Protein AF-A0A2E3ZGW8-F1 (afdb_monomer)

Mean predicted aligned error: 10.06 Å

Secondary structure (DSSP, 8-state):
--HHHHHHHHHHHHHHHHHHHHHHHHHHHHHHHHHHHTT--HHHHHHHHHHHHTT-HHHHHHHHHHHHHT-TTS-HHHHHHHHHHHHHHHHHHGGGS-GGGGGG-GGG-PEEEEEE-HHHHHHHHHHHHHHHHHHTS-------GGGGHHHHHHHHHHTTS-EEE--HHHHHHHHHHHB-TTT--B-HHHHHHHTTTTGGGS-HHHHHHH--HHHHHHHHHHHHHHH-S------TTHHHHHHHTHHHHHHHHHHTHHHHHHHHHHHHTTT-GGGSB-S-SSS----TT--BPPHHHHHHHHHHHHHHHS--TTEEEEEEE---HHHHTTHHHHHHHH-EEEESSHHHHTT--

Radius of gyration: 25.34 Å; Cα contacts (8 Å, |Δi|>4): 415; chains: 1; bounding box: 54×66×66 Å

pLDDT: mean 80.71, std 12.73, range [42.25, 96.5]

Sequence (353 aa):
LPEEPFLGRVRAALNHIQRITSSRRYHIETRFRNALNDFARPVEVYNIANEVASDDPLRALRMMEHAISVSSHYNLREQASLQASMDAMYQQHENQIPVKERRGFKSLNLAPLIVIDTNLLLDGLSSEILRRMAVDRNGLMNPNSSLMFHQILRHRANTNQIRTFVPSTALNEFRSRIVNTETGEYEPQKALSLIYNIRRHINIEAYHAIITPQVLEEIHNSILEEFRDWSVSAEEGFHEQVLAQTSDVVNFLQTHHSIYKQVTIFKARRGGADKRTTQTENGMEISEDGIFPEPGDLDIMKTASKLASDCLERVGAVVIATRDSDFTLLARALEETLGVGVAKNAIELAQWL

Nearest PDB structures (foldseek):
  8fni-assembly1_6  TM=1.606E-01  e=2.347E+00  Trypanosoma brucei

Solvent-accessible surface area (backbone atoms only — not comparable to full-atom values): 19484 Å² total; per-residue (Å²): 131,60,68,76,83,42,49,66,54,51,51,52,50,50,53,50,50,51,52,51,52,51,51,54,54,50,51,52,52,50,52,50,52,48,38,61,74,70,66,53,54,59,67,60,57,48,51,60,27,54,75,36,33,85,85,39,47,68,59,20,51,51,51,49,49,49,55,64,73,68,34,88,81,51,53,75,68,50,47,51,50,42,44,51,52,46,46,54,53,44,68,76,46,38,80,76,46,32,14,45,71,37,69,81,47,72,83,65,72,40,30,24,35,33,37,45,35,40,69,48,54,54,38,46,51,49,49,52,53,50,50,64,60,33,74,82,37,97,60,85,76,78,72,55,76,76,61,41,37,51,55,51,52,46,53,36,38,78,67,67,52,34,39,28,29,64,46,71,58,31,51,51,50,50,45,60,55,35,29,38,90,87,78,73,44,54,34,52,69,51,46,50,60,74,40,50,91,59,41,91,78,54,62,64,69,61,42,63,72,67,47,40,43,66,54,50,49,51,52,52,52,53,52,51,64,66,42,52,75,44,75,82,74,91,56,90,54,60,70,59,53,27,56,65,31,45,62,61,52,49,53,51,51,63,75,43,42,74,56,34,46,50,52,38,56,59,34,40,78,70,74,53,50,89,59,36,37,50,70,82,90,82,89,68,97,55,64,94,79,31,39,43,64,32,72,60,54,49,51,51,51,23,45,42,32,37,57,4,61,31,45,55,88,73,41,19,35,28,28,37,39,43,78,52,64,81,51,60,79,40,26,69,58,36,32,75,76,45,26,24,39,59,21,69,42,65,74,52,43,57,79,61,107

Structure (mmCIF, N/CA/C/O backbone):
data_AF-A0A2E3ZGW8-F1
#
_entry.id   AF-A0A2E3ZGW8-F1
#
loop_
_atom_site.group_PDB
_atom_site.id
_atom_site.type_symbol
_atom_site.label_atom_id
_atom_site.label_alt_id
_atom_site.label_comp_id
_atom_site.label_asym_id
_atom_site.label_entity_id
_atom_site.label_seq_id
_atom_site.pdbx_PDB_ins_code
_atom_site.Cartn_x
_atom_site.Cartn_y
_atom_site.Cartn_z
_atom_site.occupancy
_atom_site.B_iso_or_equiv
_atom_site.auth_seq_id
_atom_site.auth_comp_id
_atom_site.auth_asym_id
_atom_site.auth_atom_id
_atom_site.pdbx_PDB_model_num
ATOM 1 N N . LEU A 1 1 ? -17.463 34.925 16.244 1.00 63.88 1 LEU A N 1
ATOM 2 C CA . LEU A 1 1 ? -17.905 35.804 17.355 1.00 63.88 1 LEU A CA 1
ATOM 3 C C . LEU A 1 1 ? -16.770 36.776 17.663 1.00 63.88 1 LEU A C 1
ATOM 5 O O . LEU A 1 1 ? -15.631 36.335 17.551 1.00 63.88 1 LEU A O 1
ATOM 9 N N . PRO A 1 2 ? -17.046 38.048 17.996 1.00 79.38 2 PRO A N 1
ATOM 10 C CA . PRO A 1 2 ? -16.012 38.988 18.443 1.00 79.38 2 PRO A CA 1
ATOM 11 C C . PRO A 1 2 ? -15.326 38.489 19.730 1.00 79.38 2 PRO A C 1
ATOM 13 O O . PRO A 1 2 ? -15.943 37.744 20.499 1.00 79.38 2 PRO A O 1
ATOM 16 N N . GLU A 1 3 ? -14.054 38.854 19.939 1.00 73.06 3 GLU A N 1
ATOM 17 C CA . GLU A 1 3 ? -13.226 38.340 21.048 1.00 73.06 3 GLU A CA 1
ATOM 18 C C . GLU A 1 3 ? -13.848 38.623 22.425 1.00 73.06 3 GLU A C 1
ATOM 20 O O . GLU A 1 3 ? -14.040 37.700 23.219 1.00 73.06 3 GLU A O 1
ATOM 25 N N . GLU A 1 4 ? -14.291 39.850 22.688 1.00 75.31 4 GLU A N 1
ATOM 26 C CA . GLU A 1 4 ? -15.140 40.158 23.841 1.00 75.31 4 GLU A CA 1
ATOM 27 C C . GLU A 1 4 ? -16.606 40.318 23.416 1.00 75.31 4 GLU A C 1
ATOM 29 O O . GLU A 1 4 ? -16.877 40.880 22.351 1.00 75.31 4 GLU A O 1
ATOM 34 N N . PRO A 1 5 ? -17.593 39.851 24.210 1.00 75.94 5 PRO A N 1
ATOM 35 C CA . PRO A 1 5 ? -17.523 39.095 25.473 1.00 75.94 5 PRO A CA 1
ATOM 36 C C . PRO A 1 5 ? -17.558 37.557 25.294 1.00 75.94 5 PRO A C 1
ATOM 38 O O . PRO A 1 5 ? -17.831 36.816 26.245 1.00 75.94 5 PRO A O 1
ATOM 41 N N . PHE A 1 6 ? -17.381 37.047 24.071 1.00 80.62 6 PHE A N 1
ATOM 42 C CA . PHE A 1 6 ? -17.729 35.661 23.744 1.00 80.62 6 PHE A CA 1
ATOM 43 C C . PHE A 1 6 ? -16.595 34.656 23.950 1.00 80.62 6 PHE A C 1
ATOM 45 O O . PHE A 1 6 ? -16.893 33.499 24.243 1.00 80.62 6 PHE A O 1
ATOM 52 N N . LEU A 1 7 ? -15.320 35.055 23.863 1.00 81.19 7 LEU A N 1
ATOM 53 C CA . LEU A 1 7 ? -14.182 34.129 23.951 1.00 81.19 7 LEU A CA 1
ATOM 54 C C . LEU A 1 7 ? -14.186 33.318 25.258 1.00 81.19 7 LEU A C 1
ATOM 56 O O . LEU A 1 7 ? -14.022 32.097 25.235 1.00 81.19 7 LEU A O 1
ATOM 60 N N . GLY A 1 8 ? -14.445 33.973 26.395 1.00 82.12 8 GLY A N 1
ATOM 61 C CA . GLY A 1 8 ? -14.531 33.307 27.700 1.00 82.12 8 GLY A CA 1
ATOM 62 C C . GLY A 1 8 ? -15.700 32.319 27.795 1.00 82.12 8 GLY A C 1
ATOM 63 O O . GLY A 1 8 ? -15.540 31.211 28.305 1.00 82.12 8 GLY A O 1
ATOM 64 N N . ARG A 1 9 ? -16.863 32.680 27.238 1.00 85.31 9 ARG A N 1
ATOM 65 C CA . ARG A 1 9 ? -18.066 31.829 27.232 1.00 85.31 9 ARG A CA 1
ATOM 66 C C . ARG A 1 9 ? -17.910 30.629 26.297 1.00 85.31 9 ARG A C 1
ATOM 68 O O . ARG A 1 9 ? -18.290 29.524 26.668 1.00 85.31 9 ARG A O 1
ATOM 75 N N . VAL A 1 10 ? -17.301 30.828 25.127 1.00 83.00 10 VAL A N 1
ATOM 76 C CA . VAL A 1 10 ? -16.997 29.762 24.161 1.00 83.00 10 VAL A CA 1
ATOM 77 C C . VAL A 1 10 ? -15.982 28.781 24.748 1.00 83.00 10 VAL A C 1
ATOM 79 O O . VAL A 1 10 ? -16.209 27.577 24.688 1.00 83.00 10 VAL A O 1
ATOM 82 N N . ARG A 1 11 ? -14.914 29.263 25.400 1.00 80.50 11 ARG A N 1
ATOM 83 C CA . ARG A 1 11 ? -13.952 28.390 26.101 1.00 80.50 11 ARG A CA 1
ATOM 84 C C . ARG A 1 11 ? -14.603 27.600 27.238 1.00 80.50 11 ARG A C 1
ATOM 86 O O . ARG A 1 11 ? -14.350 26.406 27.364 1.00 80.50 11 ARG A O 1
ATOM 93 N N . ALA A 1 12 ? -15.466 28.228 28.040 1.00 83.31 12 ALA A N 1
ATOM 94 C CA . ALA A 1 12 ? -16.190 27.538 29.109 1.00 83.31 12 ALA A CA 1
ATOM 95 C C . ALA A 1 12 ? -17.144 26.457 28.565 1.00 83.31 12 ALA A C 1
ATOM 97 O O . ALA A 1 12 ? -17.173 25.346 29.094 1.00 83.31 12 ALA A O 1
ATOM 98 N N . ALA A 1 13 ? -17.872 26.751 27.483 1.00 81.31 13 ALA A N 1
ATOM 99 C CA . ALA A 1 13 ? -18.742 25.790 26.810 1.00 81.31 13 ALA A CA 1
ATOM 100 C C . ALA A 1 13 ? -17.948 24.621 26.199 1.00 81.31 13 ALA A C 1
ATOM 102 O O . ALA A 1 13 ? -18.318 23.469 26.410 1.00 81.31 13 ALA A O 1
ATOM 103 N N . LEU A 1 14 ? -16.824 24.893 25.523 1.00 79.69 14 LEU A N 1
ATOM 104 C CA . LEU A 1 14 ? -15.930 23.860 24.984 1.00 79.69 14 LEU A CA 1
ATOM 105 C C . LEU A 1 14 ? -15.382 22.951 26.087 1.00 79.69 14 LEU A C 1
ATOM 107 O O . LEU A 1 14 ? -15.447 21.732 25.954 1.00 79.69 14 LEU A O 1
ATOM 111 N N . ASN A 1 15 ? -14.917 23.521 27.202 1.00 75.19 15 ASN A N 1
ATOM 112 C CA . ASN A 1 15 ? -14.428 22.747 28.345 1.00 75.19 15 ASN A CA 1
ATOM 113 C C . ASN A 1 15 ? -15.538 21.893 28.976 1.00 75.19 15 ASN A C 1
ATOM 115 O O . ASN A 1 15 ? -15.296 20.751 29.364 1.00 75.19 15 ASN A O 1
ATOM 119 N N . HIS A 1 16 ? -16.761 22.420 29.077 1.00 76.44 16 HIS A N 1
ATOM 120 C CA . HIS A 1 16 ? -17.908 21.670 29.588 1.00 76.44 16 HIS A CA 1
ATOM 121 C C . HIS A 1 16 ? -18.277 20.496 28.669 1.00 76.44 16 HIS A C 1
ATOM 123 O O . HIS A 1 16 ? -18.416 19.371 29.150 1.00 76.44 16 HIS A O 1
ATOM 129 N N . ILE A 1 17 ? -18.343 20.734 27.353 1.00 71.94 17 ILE A N 1
ATOM 130 C CA . ILE A 1 17 ? -18.578 19.697 26.339 1.00 71.94 17 ILE A CA 1
ATOM 131 C C . ILE A 1 17 ? -17.476 18.637 26.411 1.00 71.94 17 ILE A C 1
ATOM 133 O O . ILE A 1 17 ? -17.787 17.464 26.581 1.00 71.94 17 ILE A O 1
ATOM 137 N N . GLN A 1 18 ? -16.198 19.028 26.396 1.00 63.78 18 GLN A N 1
ATOM 138 C CA . GLN A 1 18 ? -15.068 18.098 26.516 1.00 63.78 18 GLN A CA 1
ATOM 139 C C . GLN A 1 18 ? -15.158 17.229 27.773 1.00 63.7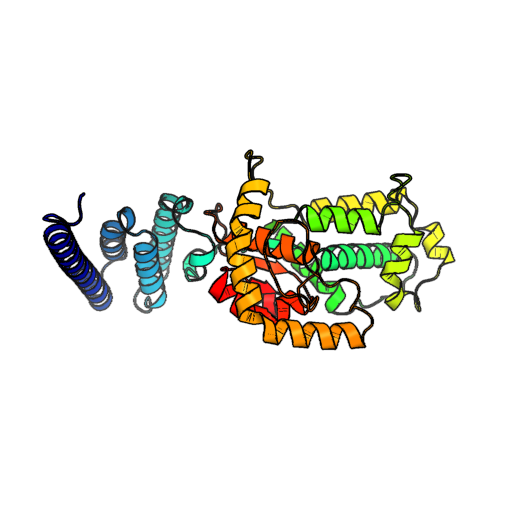8 18 GLN A C 1
ATOM 141 O O . GLN A 1 18 ? -14.875 16.030 27.718 1.00 63.78 18 GLN A O 1
ATOM 146 N N . ARG A 1 19 ? -15.580 17.804 28.904 1.00 66.06 19 ARG A N 1
ATOM 147 C CA . ARG A 1 19 ? -15.723 17.080 30.170 1.00 66.06 19 ARG A CA 1
ATOM 148 C C . ARG A 1 19 ? -16.877 16.071 30.128 1.00 66.06 19 ARG A C 1
ATOM 150 O O . ARG A 1 19 ? -16.700 14.942 30.584 1.00 66.06 19 ARG A O 1
ATOM 157 N N . ILE A 1 20 ? -18.015 16.436 29.531 1.00 67.69 20 ILE A N 1
ATOM 158 C CA . ILE A 1 20 ? -19.153 15.526 29.313 1.00 67.69 20 ILE A CA 1
ATOM 159 C C . ILE A 1 20 ? -18.769 14.405 28.345 1.00 67.69 20 ILE A C 1
ATOM 161 O O . ILE A 1 20 ? -18.979 13.233 28.652 1.00 67.69 20 ILE A O 1
ATOM 165 N N . THR A 1 21 ? -18.158 14.739 27.207 1.00 62.00 21 THR A N 1
ATOM 166 C CA . THR A 1 21 ? -17.699 13.759 26.218 1.00 62.00 21 THR A CA 1
ATOM 167 C C . THR A 1 21 ? -16.701 12.791 26.843 1.00 62.00 21 THR A C 1
ATOM 169 O O . THR A 1 21 ? -16.836 11.585 26.669 1.00 62.00 21 THR A O 1
ATOM 172 N N . SER A 1 22 ? -15.748 13.283 27.639 1.00 65.25 22 SER A N 1
ATOM 173 C CA . SER A 1 22 ? -14.788 12.431 28.355 1.00 65.25 22 SER A CA 1
ATOM 174 C C . SER A 1 22 ? -15.479 11.497 29.353 1.00 65.25 22 SER A C 1
ATOM 176 O O . SER A 1 22 ? -15.147 10.316 29.413 1.00 65.25 22 SER A O 1
ATOM 178 N N . SER A 1 23 ? -16.488 11.985 30.082 1.00 73.44 23 SER A N 1
ATOM 179 C CA . SER A 1 23 ? -17.278 11.168 31.010 1.00 73.44 23 SER A CA 1
ATOM 180 C C . SER A 1 23 ? -18.083 10.078 30.289 1.00 73.44 23 SER A C 1
ATOM 182 O O . SER A 1 23 ? -18.008 8.913 30.681 1.00 73.44 23 SER A O 1
ATOM 184 N N . ARG A 1 24 ? -18.771 10.412 29.185 1.00 75.31 24 ARG A N 1
ATOM 185 C CA . ARG A 1 24 ? -19.498 9.438 28.349 1.00 75.31 24 ARG A CA 1
ATOM 186 C C . ARG A 1 24 ? -18.544 8.404 27.747 1.00 75.31 24 ARG A C 1
ATOM 188 O O . ARG A 1 24 ? -18.818 7.208 27.808 1.00 75.31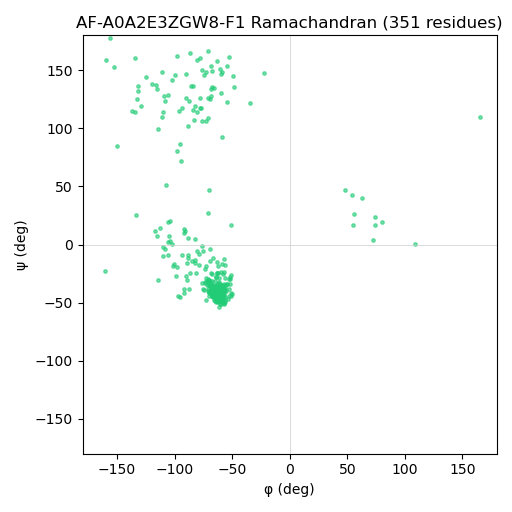 24 ARG A O 1
ATOM 195 N N . ARG A 1 25 ? -17.394 8.844 27.218 1.00 74.44 25 ARG A N 1
ATOM 196 C CA . ARG A 1 25 ? -16.359 7.957 26.663 1.00 74.44 25 ARG A CA 1
ATOM 197 C C . ARG A 1 25 ? -15.823 6.979 27.706 1.00 74.44 25 ARG A C 1
ATOM 199 O O . ARG A 1 25 ? -15.674 5.805 27.375 1.00 74.44 25 ARG A O 1
ATOM 206 N N . TYR A 1 26 ? -15.563 7.453 28.924 1.00 79.38 26 TYR A N 1
ATOM 207 C CA . TYR A 1 26 ? -15.093 6.630 30.038 1.00 79.38 26 TYR A CA 1
ATOM 208 C C . TYR A 1 26 ? -16.156 5.623 30.497 1.00 79.38 26 TYR A C 1
ATOM 210 O O . TYR A 1 26 ? -15.846 4.451 30.711 1.00 79.38 26 TYR A O 1
ATOM 218 N N . HIS A 1 27 ? -17.419 6.050 30.585 1.00 84.56 27 HIS A N 1
ATOM 219 C CA . HIS A 1 27 ? -18.535 5.178 30.955 1.00 84.56 27 HIS A CA 1
ATOM 220 C C . HIS A 1 27 ? -18.710 4.021 29.963 1.00 84.56 27 HIS A C 1
ATOM 222 O O . HIS A 1 27 ? -18.809 2.868 30.377 1.00 84.56 27 HIS A O 1
ATOM 228 N N . ILE A 1 28 ? -18.705 4.310 28.657 1.00 84.88 28 ILE A N 1
ATOM 229 C CA . ILE A 1 28 ? -18.840 3.277 27.620 1.00 84.88 28 ILE A CA 1
ATOM 230 C C . ILE A 1 28 ? -17.667 2.294 27.667 1.00 84.88 28 ILE A C 1
ATOM 232 O O . ILE A 1 28 ? -17.872 1.089 27.587 1.00 84.88 28 ILE A O 1
ATOM 236 N N . GLU A 1 29 ? -16.444 2.786 27.858 1.00 84.06 29 GLU A N 1
ATOM 237 C CA . GLU A 1 29 ? -15.261 1.928 27.934 1.00 84.06 29 GLU A CA 1
ATOM 238 C C . GLU A 1 29 ? -15.266 1.035 29.177 1.00 84.06 29 GLU A C 1
ATOM 240 O O . GLU A 1 29 ? -14.927 -0.143 29.102 1.00 84.06 29 GLU A O 1
ATOM 245 N N . THR A 1 30 ? -15.722 1.569 30.309 1.00 84.38 30 THR A N 1
ATOM 246 C CA . THR A 1 30 ? -15.898 0.795 31.542 1.00 84.38 30 THR A CA 1
ATOM 247 C C . THR A 1 30 ? -16.970 -0.274 31.357 1.00 84.38 30 THR A C 1
ATOM 249 O O . THR A 1 30 ? -16.739 -1.434 31.679 1.00 84.38 30 THR A O 1
ATOM 252 N N . ARG A 1 31 ? -18.115 0.086 30.761 1.00 88.44 31 ARG A N 1
ATOM 253 C CA . ARG A 1 31 ? -19.198 -0.855 30.447 1.00 88.44 31 ARG A CA 1
ATOM 254 C C . ARG A 1 31 ? -18.729 -1.957 29.499 1.00 88.44 31 ARG A C 1
ATOM 256 O O . ARG A 1 31 ? -19.061 -3.114 29.714 1.00 88.44 31 ARG A O 1
ATOM 263 N N . PHE A 1 32 ? -17.932 -1.608 28.493 1.00 88.19 32 PHE A N 1
ATOM 264 C CA . PHE A 1 32 ? -17.358 -2.566 27.556 1.00 88.19 32 PHE A CA 1
ATOM 265 C C . PHE A 1 32 ? -16.391 -3.538 28.238 1.00 88.19 32 PHE A C 1
ATOM 267 O O . PHE A 1 32 ? -16.512 -4.746 28.066 1.00 88.19 32 PHE A O 1
ATOM 274 N N . ARG A 1 33 ? -15.466 -3.029 29.061 1.00 85.50 33 ARG A N 1
ATOM 275 C CA . ARG A 1 33 ? -14.535 -3.874 29.827 1.00 85.50 33 ARG A CA 1
ATOM 276 C C . ARG A 1 33 ? -15.270 -4.791 30.801 1.00 85.50 33 ARG A C 1
ATOM 278 O O . ARG A 1 33 ? -14.923 -5.961 30.890 1.00 85.50 33 ARG A O 1
ATOM 285 N N . ASN A 1 34 ? -16.292 -4.281 31.486 1.00 86.06 34 ASN A N 1
ATOM 286 C CA . ASN A 1 34 ? -17.119 -5.090 32.378 1.00 86.06 34 ASN A CA 1
ATOM 287 C C . ASN A 1 34 ? -17.844 -6.193 31.600 1.00 86.06 34 ASN A C 1
ATOM 289 O O . ASN A 1 34 ? -17.749 -7.346 31.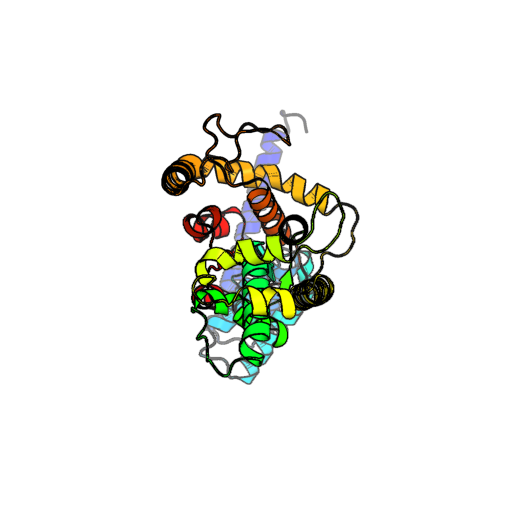986 1.00 86.06 34 ASN A O 1
ATOM 293 N N . ALA A 1 35 ? -18.449 -5.876 30.450 1.00 85.12 35 ALA A N 1
ATOM 294 C CA . ALA A 1 35 ? -19.089 -6.878 29.597 1.00 85.12 35 ALA A CA 1
ATOM 295 C C . ALA A 1 35 ? -18.111 -7.976 29.135 1.00 85.12 35 ALA A C 1
ATOM 297 O O . ALA A 1 35 ? -18.471 -9.150 29.111 1.00 85.12 35 ALA A O 1
ATOM 298 N N . LEU A 1 36 ? -16.862 -7.623 28.809 1.00 86.00 36 LEU A N 1
ATOM 299 C CA . LEU A 1 36 ? -15.836 -8.616 28.476 1.00 86.00 36 LEU A CA 1
ATOM 300 C C . LEU A 1 36 ? -15.437 -9.482 29.679 1.00 86.00 36 LEU A C 1
ATOM 302 O O . LEU A 1 36 ? -15.285 -10.692 29.521 1.00 86.00 36 LEU A O 1
ATOM 306 N N . ASN A 1 37 ? -15.291 -8.885 30.865 1.00 84.19 37 ASN A N 1
ATOM 307 C CA . ASN A 1 37 ? -14.965 -9.608 32.099 1.00 84.19 37 ASN A CA 1
ATOM 308 C C . ASN A 1 37 ? -16.101 -10.535 32.555 1.00 84.19 37 ASN A C 1
ATOM 310 O O . ASN A 1 37 ? -15.836 -11.613 33.078 1.00 84.19 37 ASN A O 1
ATOM 314 N N . ASP A 1 38 ? -17.348 -10.126 32.329 1.00 84.88 38 ASP A N 1
ATOM 315 C CA . ASP A 1 38 ? -18.553 -10.879 32.684 1.00 84.88 38 ASP A CA 1
ATOM 316 C C . ASP A 1 38 ? -18.902 -11.960 31.640 1.00 84.88 38 ASP A C 1
ATOM 318 O O . ASP A 1 38 ? -19.934 -12.621 31.752 1.00 84.88 38 ASP A O 1
ATOM 322 N N . PHE A 1 39 ? -18.053 -12.152 30.621 1.00 79.75 39 PHE A N 1
ATOM 323 C CA . PHE A 1 39 ? -18.261 -13.094 29.515 1.00 79.75 39 PHE A CA 1
ATOM 324 C C . PHE A 1 39 ? -19.602 -12.890 28.798 1.00 79.75 39 PHE A C 1
ATOM 326 O O . PHE A 1 39 ? -20.318 -13.845 28.479 1.00 79.75 39 PHE A O 1
ATOM 333 N N . ALA A 1 40 ? -19.946 -11.623 28.554 1.00 80.81 40 ALA A N 1
ATOM 334 C CA . ALA A 1 40 ? -21.148 -11.236 27.831 1.00 80.81 40 ALA A CA 1
ATOM 335 C C . ALA A 1 40 ? -21.234 -11.918 26.458 1.00 80.81 40 ALA A C 1
ATOM 337 O O . ALA A 1 40 ? -20.232 -12.268 25.834 1.00 80.81 40 ALA A O 1
ATOM 338 N N . ARG A 1 41 ? -22.454 -12.089 25.942 1.00 84.75 41 ARG A N 1
ATOM 339 C CA . ARG A 1 41 ? -22.649 -12.682 24.610 1.00 84.75 41 ARG A CA 1
ATOM 340 C C . ARG A 1 41 ? -22.143 -11.734 23.511 1.00 84.75 41 ARG A C 1
ATOM 342 O O . ARG A 1 41 ? -22.252 -10.517 23.672 1.00 84.75 41 ARG A O 1
ATOM 349 N N . PRO A 1 42 ? -21.730 -12.248 22.333 1.00 85.06 42 PRO A N 1
ATOM 350 C CA . PRO A 1 42 ? -21.255 -11.414 21.221 1.00 85.06 42 PRO A CA 1
ATOM 351 C C . PRO A 1 42 ? -22.208 -10.274 20.822 1.00 85.06 42 PRO A C 1
ATOM 353 O O . PRO A 1 42 ? -21.766 -9.189 20.455 1.00 85.06 42 PRO A O 1
ATOM 356 N N . VAL A 1 43 ? -23.522 -10.495 20.940 1.00 87.94 43 VAL A N 1
ATOM 357 C CA . VAL A 1 43 ? -24.559 -9.490 20.644 1.00 87.94 43 VAL A CA 1
ATOM 358 C C . VAL A 1 43 ? -24.486 -8.292 21.596 1.00 87.94 43 VAL A C 1
ATOM 360 O O . VAL A 1 43 ? -24.646 -7.153 21.168 1.00 87.94 43 VAL A O 1
ATOM 363 N N . GLU A 1 44 ? -24.226 -8.521 22.882 1.00 87.56 44 GLU A N 1
ATOM 364 C CA . GLU A 1 44 ? -24.132 -7.448 23.877 1.00 87.56 44 GLU A CA 1
ATOM 365 C C . GLU A 1 44 ? -22.879 -6.599 23.653 1.00 87.56 44 GLU A C 1
ATOM 367 O O . GLU A 1 44 ? -22.952 -5.370 23.677 1.00 87.56 44 GLU A O 1
ATOM 372 N N . VAL A 1 45 ? -21.754 -7.252 23.348 1.00 89.44 45 VAL A N 1
ATOM 373 C CA . VAL A 1 45 ? -20.493 -6.593 22.976 1.00 89.44 45 VAL A CA 1
ATOM 374 C C . VAL A 1 45 ? -20.680 -5.732 21.725 1.00 89.44 45 VAL A C 1
ATOM 376 O O . VAL A 1 45 ? -20.265 -4.571 21.710 1.00 89.44 45 VAL A O 1
ATOM 379 N N . TYR A 1 46 ? -21.356 -6.268 20.704 1.00 90.56 46 TYR A N 1
ATOM 380 C CA . TYR A 1 46 ? -21.691 -5.527 19.490 1.00 90.56 46 TYR A CA 1
ATOM 381 C C . TYR A 1 46 ? -22.573 -4.308 19.782 1.00 90.56 46 TYR A C 1
ATOM 383 O O . TYR A 1 46 ? -22.265 -3.219 19.310 1.00 90.56 46 TYR A O 1
ATOM 391 N N . ASN A 1 47 ? -23.621 -4.449 20.599 1.00 91.00 47 ASN A N 1
ATOM 392 C CA . ASN A 1 47 ? -24.522 -3.340 20.924 1.00 91.00 47 ASN A CA 1
ATOM 393 C C . ASN A 1 47 ? -23.783 -2.175 21.600 1.00 91.00 47 ASN A C 1
ATOM 395 O O . ASN A 1 47 ? -24.007 -1.022 21.240 1.00 91.00 47 ASN A O 1
ATOM 399 N N . ILE A 1 48 ? -22.863 -2.466 22.530 1.00 90.31 48 ILE A N 1
ATOM 400 C CA . ILE A 1 48 ? -22.049 -1.435 23.193 1.00 90.31 48 ILE A CA 1
ATOM 401 C C . ILE A 1 48 ? -21.135 -0.722 22.185 1.00 90.31 48 ILE A C 1
ATOM 403 O O . ILE A 1 48 ? -20.986 0.497 22.252 1.00 90.31 48 ILE A O 1
ATOM 407 N N . ALA A 1 49 ? -20.525 -1.457 21.250 1.00 91.31 49 ALA A N 1
ATOM 408 C CA . ALA A 1 49 ? -19.707 -0.857 20.196 1.00 91.31 49 ALA A CA 1
ATOM 409 C C . ALA A 1 49 ? -20.559 -0.022 19.220 1.00 91.31 49 ALA A C 1
ATOM 411 O O . ALA A 1 49 ? -20.169 1.083 18.846 1.00 91.31 49 ALA A O 1
ATOM 412 N N . ASN A 1 50 ? -21.753 -0.501 18.865 1.00 92.06 50 ASN A N 1
ATOM 413 C CA . ASN A 1 50 ? -22.668 0.172 17.946 1.00 92.06 50 ASN A CA 1
ATOM 414 C C . ASN A 1 50 ? -23.195 1.509 18.501 1.00 92.06 50 ASN A C 1
ATOM 416 O O . ASN A 1 50 ? -23.387 2.450 17.740 1.00 92.06 50 ASN A O 1
ATOM 420 N N . GLU A 1 51 ? -23.343 1.644 19.827 1.00 90.50 51 GLU A N 1
ATOM 421 C CA . GLU A 1 51 ? -23.654 2.930 20.481 1.00 90.50 51 GLU A CA 1
ATOM 422 C C . GLU A 1 51 ? -22.593 4.019 20.214 1.00 90.50 51 GLU A C 1
ATOM 424 O O . GLU A 1 51 ? -22.892 5.209 20.331 1.00 90.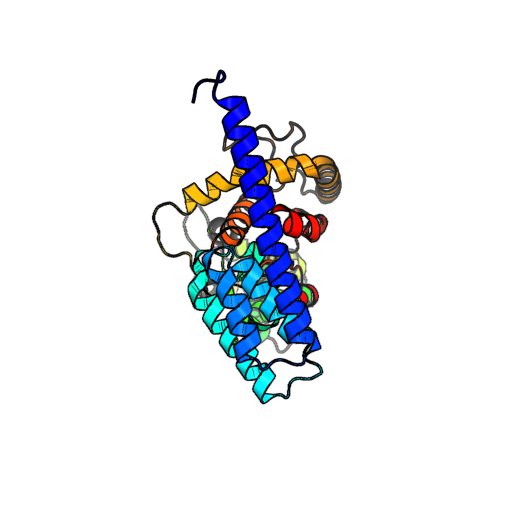50 51 GLU A O 1
ATOM 429 N N . VAL A 1 52 ? -21.356 3.623 19.888 1.00 90.19 52 VAL A N 1
ATOM 430 C CA . VAL A 1 52 ? -20.234 4.525 19.572 1.00 90.19 52 VAL A CA 1
ATOM 431 C C . VAL A 1 52 ? -20.034 4.673 18.068 1.00 90.19 52 VAL A C 1
ATOM 433 O O . VAL A 1 52 ? -19.541 5.710 17.639 1.00 90.19 52 VAL A O 1
ATOM 436 N N . ALA A 1 53 ? -20.422 3.674 17.272 1.00 90.12 53 ALA A N 1
ATOM 437 C CA . ALA A 1 53 ? -20.103 3.600 15.848 1.00 90.12 53 ALA A CA 1
ATOM 438 C C . ALA A 1 53 ? -20.571 4.828 15.053 1.00 90.12 53 ALA A C 1
ATOM 440 O O . ALA A 1 53 ? -19.854 5.271 14.167 1.00 90.12 53 ALA A O 1
ATOM 441 N N . SER A 1 54 ? -21.714 5.425 15.408 1.00 86.25 54 SER A N 1
ATOM 442 C CA . SER A 1 54 ? -22.209 6.638 14.740 1.00 86.25 54 SER A CA 1
ATOM 443 C C . SER A 1 54 ? -21.380 7.897 15.026 1.00 86.25 54 SER A C 1
ATOM 445 O O . SER A 1 54 ? -21.321 8.778 14.174 1.00 86.25 54 SER A O 1
ATOM 447 N N . ASP A 1 55 ? -20.768 7.996 16.212 1.00 86.81 55 ASP A N 1
ATOM 448 C CA . ASP A 1 55 ? -19.966 9.158 16.630 1.00 86.81 55 ASP A CA 1
ATOM 449 C C . ASP A 1 55 ? -18.472 8.969 16.282 1.00 86.81 55 ASP A C 1
ATOM 451 O O . ASP A 1 55 ? -17.780 9.926 15.940 1.00 86.81 55 ASP A O 1
ATOM 455 N N . ASP A 1 56 ? -17.955 7.744 16.429 1.00 89.44 56 ASP A N 1
ATOM 456 C CA . ASP A 1 56 ? -16.547 7.375 16.233 1.00 89.44 56 ASP A CA 1
ATOM 457 C C . ASP A 1 56 ? -16.446 5.905 15.760 1.00 89.44 56 ASP A C 1
ATOM 459 O O . ASP A 1 56 ? -16.272 4.985 16.578 1.00 89.44 56 ASP A O 1
ATOM 463 N N . PRO A 1 57 ? -16.568 5.662 14.438 1.00 91.50 57 PRO A N 1
ATOM 464 C CA . PRO A 1 57 ? -16.524 4.317 13.865 1.00 91.50 57 PRO A CA 1
ATOM 465 C C . PRO A 1 57 ? -15.206 3.592 14.144 1.00 91.50 57 PRO A C 1
ATOM 467 O O . PRO A 1 57 ? -15.188 2.393 14.431 1.00 91.50 57 PRO A O 1
ATOM 470 N N . LEU A 1 58 ? -14.088 4.325 14.107 1.00 91.50 58 LEU A N 1
ATOM 471 C CA . LEU A 1 58 ? -12.758 3.773 14.342 1.00 91.50 58 LEU A CA 1
ATOM 472 C C . LEU A 1 58 ? -12.656 3.190 15.753 1.00 91.50 58 LEU A C 1
ATOM 474 O O . LEU A 1 58 ? -12.154 2.078 15.942 1.00 91.50 58 LEU A O 1
ATOM 478 N N . ARG A 1 59 ? -13.146 3.922 16.759 1.00 90.38 59 ARG A N 1
ATOM 479 C CA . ARG A 1 59 ? -13.155 3.445 18.142 1.00 90.38 59 ARG A CA 1
ATOM 480 C C . ARG A 1 59 ? -14.053 2.226 18.315 1.00 90.38 59 ARG A C 1
ATOM 482 O O . ARG A 1 59 ? -13.632 1.285 18.986 1.00 90.38 59 ARG A O 1
ATOM 489 N N . ALA A 1 60 ? -15.237 2.218 17.705 1.00 92.38 60 ALA A N 1
ATOM 490 C CA . ALA A 1 60 ? -16.144 1.073 17.759 1.00 92.38 60 ALA A CA 1
ATOM 491 C C . ALA A 1 60 ? -15.492 -0.199 17.186 1.00 92.38 60 ALA A C 1
ATOM 493 O O . ALA A 1 60 ? -15.487 -1.243 17.842 1.00 92.38 60 ALA A O 1
ATOM 494 N N . LEU A 1 61 ? -14.833 -0.100 16.028 1.00 93.25 61 LEU A N 1
ATOM 495 C CA . LEU A 1 61 ? -14.108 -1.225 15.431 1.00 93.25 61 LEU A CA 1
ATOM 496 C C . LEU A 1 61 ? -12.915 -1.676 16.279 1.00 93.25 61 LEU A C 1
ATOM 498 O O . LEU A 1 61 ? -12.683 -2.874 16.414 1.00 93.25 61 LEU A O 1
ATOM 502 N N . ARG A 1 62 ? -12.177 -0.753 16.913 1.00 92.00 62 ARG A N 1
ATOM 503 C CA . ARG A 1 62 ? -11.081 -1.116 17.835 1.00 92.00 62 ARG A CA 1
ATOM 504 C C . ARG A 1 62 ? -11.587 -1.861 19.064 1.00 92.00 62 ARG A C 1
ATOM 506 O O . ARG A 1 62 ? -10.907 -2.761 19.549 1.00 92.00 62 ARG A O 1
ATOM 513 N N . MET A 1 63 ? -12.769 -1.502 19.566 1.00 91.31 63 MET A N 1
ATOM 514 C CA . MET A 1 63 ? -13.421 -2.245 20.643 1.00 91.31 63 MET A CA 1
ATOM 515 C C . MET A 1 63 ? -13.729 -3.675 20.185 1.00 91.31 63 MET A C 1
ATOM 517 O O . MET A 1 63 ? -13.358 -4.621 20.874 1.00 91.31 63 MET A O 1
ATOM 521 N N . MET A 1 64 ? -14.319 -3.851 19.000 1.00 91.88 64 MET A N 1
ATOM 522 C CA . MET A 1 64 ? -14.601 -5.183 18.451 1.00 91.88 64 MET A CA 1
ATOM 523 C C . MET A 1 64 ? -13.335 -6.014 18.216 1.00 91.88 64 MET A C 1
ATOM 525 O O . MET A 1 64 ? -13.278 -7.159 18.656 1.00 91.88 64 MET A O 1
ATOM 529 N N . GLU A 1 65 ? -12.298 -5.429 17.615 1.00 91.75 65 GLU A N 1
ATOM 530 C CA . GLU A 1 65 ? -10.991 -6.074 17.437 1.00 91.75 65 GLU A CA 1
ATOM 531 C C . GLU A 1 65 ? -10.407 -6.514 18.787 1.00 91.75 65 GLU A C 1
ATOM 533 O O . GLU A 1 65 ? -9.925 -7.637 18.933 1.00 91.75 65 GLU A O 1
ATOM 538 N N . HIS A 1 66 ? -10.509 -5.663 19.816 1.00 89.88 66 HIS A N 1
ATOM 539 C CA . HIS A 1 66 ? -10.071 -6.017 21.161 1.00 89.88 66 HIS A CA 1
ATOM 540 C C . HIS A 1 66 ? -10.861 -7.206 21.724 1.00 89.88 66 HIS A C 1
ATOM 542 O O . HIS A 1 66 ? -10.250 -8.149 22.226 1.00 89.88 66 HIS A O 1
ATOM 548 N N . ALA A 1 67 ? -12.189 -7.216 21.584 1.00 89.06 67 ALA A N 1
ATOM 549 C CA . ALA A 1 67 ? -13.025 -8.337 22.016 1.00 89.06 67 ALA A CA 1
ATOM 550 C C . ALA A 1 67 ? -12.680 -9.651 21.298 1.00 89.06 67 ALA A C 1
ATOM 552 O O . ALA A 1 67 ? -12.656 -10.701 21.939 1.00 89.06 67 ALA A O 1
ATOM 553 N N . ILE A 1 68 ? -12.369 -9.592 19.998 1.00 87.62 68 ILE A N 1
ATOM 554 C CA . ILE A 1 68 ? -11.912 -10.749 19.215 1.00 87.62 68 ILE A CA 1
ATOM 555 C C . ILE A 1 68 ? -10.510 -11.185 19.662 1.00 87.62 68 ILE A C 1
ATOM 557 O O . ILE A 1 68 ? -10.230 -12.371 19.711 1.00 87.62 68 ILE A O 1
ATOM 561 N N . SER A 1 69 ? -9.621 -10.267 20.042 1.00 85.19 69 SER A N 1
ATOM 562 C CA . SER A 1 69 ? -8.265 -10.627 20.490 1.00 85.19 69 SER A CA 1
ATOM 563 C C . SER A 1 69 ? -8.217 -11.254 21.893 1.00 85.19 69 SER A C 1
ATOM 565 O O . SER A 1 69 ? -7.380 -12.111 22.164 1.00 85.19 69 SER A O 1
ATOM 567 N N . VAL A 1 70 ? -9.123 -10.847 22.788 1.00 81.19 70 VAL A N 1
ATOM 568 C CA . VAL A 1 70 ? -9.215 -11.320 24.186 1.00 81.19 70 VAL A CA 1
ATOM 569 C C . VAL A 1 70 ? -10.106 -12.574 24.295 1.00 81.19 70 VAL A C 1
ATOM 571 O O . VAL A 1 70 ? -10.367 -13.090 25.381 1.00 81.19 70 VAL A O 1
ATOM 574 N N . SER A 1 71 ? -10.557 -13.113 23.159 1.00 64.69 71 SER A N 1
ATOM 575 C CA . SER A 1 71 ? -11.610 -14.121 23.012 1.00 64.69 71 SER A CA 1
ATOM 576 C C . SER A 1 71 ? -11.277 -15.542 23.487 1.00 64.69 71 SER A C 1
ATOM 578 O O . SER A 1 71 ? -11.897 -16.489 22.998 1.00 64.69 71 SER A O 1
ATOM 580 N N . SER A 1 72 ? -10.368 -15.743 24.448 1.00 65.31 72 SER A N 1
ATOM 581 C CA . SER A 1 72 ? -10.050 -17.082 24.982 1.00 65.31 72 SER A CA 1
ATOM 582 C C . SER A 1 72 ? -11.274 -17.826 25.536 1.00 65.31 72 SER A C 1
ATOM 584 O O . SER A 1 72 ? -11.232 -19.039 25.707 1.00 65.31 72 SER A O 1
ATOM 586 N N . HIS A 1 73 ? -12.357 -17.097 25.805 1.00 70.94 73 HIS A N 1
ATOM 587 C CA . HIS A 1 73 ? -13.606 -17.598 26.369 1.00 70.94 73 HIS A CA 1
ATOM 588 C C . HIS A 1 73 ? -14.693 -17.872 25.320 1.00 70.94 73 HIS A C 1
ATOM 590 O O . HIS A 1 73 ? -15.619 -18.628 25.599 1.00 70.94 73 HIS A O 1
ATOM 596 N N . TYR A 1 74 ? -14.591 -17.288 24.122 1.00 79.31 74 TYR A N 1
ATOM 597 C CA . TYR A 1 74 ? -15.572 -17.505 23.060 1.00 79.31 74 TYR A CA 1
ATOM 598 C C . TYR A 1 74 ? -15.256 -18.783 22.291 1.00 79.31 74 TYR A C 1
ATOM 600 O O . TYR A 1 74 ? -14.109 -19.028 21.910 1.00 79.31 74 TYR A O 1
ATOM 608 N N . ASN A 1 75 ? -16.287 -19.574 22.000 1.00 83.69 75 ASN A N 1
ATOM 609 C CA . ASN A 1 75 ? -16.140 -20.712 21.098 1.00 83.69 75 ASN A CA 1
ATOM 610 C C . ASN A 1 75 ? -15.952 -20.245 19.638 1.00 83.69 75 ASN A C 1
ATOM 612 O O . ASN A 1 75 ? -16.226 -19.096 19.291 1.00 83.69 75 ASN A O 1
ATOM 616 N N . LEU A 1 76 ? -15.528 -21.153 18.751 1.00 84.69 76 LEU A N 1
ATOM 617 C CA . LEU A 1 76 ? -15.270 -20.836 17.335 1.00 84.69 76 LEU A CA 1
ATOM 618 C C . LEU A 1 76 ? -16.468 -20.177 16.627 1.00 84.69 76 LEU A C 1
ATOM 620 O O . LEU A 1 76 ? -16.286 -19.322 15.764 1.00 84.69 76 LEU A O 1
ATOM 624 N N . ARG A 1 77 ? -17.701 -20.546 16.996 1.00 86.19 77 ARG A N 1
ATOM 625 C CA . ARG A 1 77 ? -18.922 -19.989 16.400 1.00 86.19 77 ARG A CA 1
ATOM 626 C C . ARG A 1 77 ? -19.196 -18.567 16.887 1.00 86.19 77 ARG A C 1
ATOM 628 O O . ARG A 1 77 ? -19.625 -17.729 16.102 1.00 86.19 77 ARG A O 1
ATOM 635 N N . GLU A 1 78 ? -18.953 -18.295 18.162 1.00 85.94 78 GLU A N 1
ATOM 636 C CA . GLU A 1 78 ? -19.086 -16.963 18.755 1.00 85.94 78 GLU A CA 1
ATOM 637 C C . GLU A 1 78 ? -18.026 -16.004 18.217 1.00 85.94 78 GLU A C 1
ATOM 639 O O . GLU A 1 78 ? -18.354 -14.868 17.886 1.00 85.94 78 GLU A O 1
ATOM 644 N N . GLN A 1 79 ? -16.790 -16.479 18.040 1.00 85.88 79 GLN A N 1
ATOM 645 C CA . GLN A 1 79 ? -15.722 -15.712 17.396 1.00 85.88 79 GLN A CA 1
ATOM 646 C C . GLN A 1 79 ? -16.075 -15.371 15.945 1.00 85.88 79 GLN A C 1
ATOM 648 O O . GLN A 1 79 ? -16.006 -14.205 15.562 1.00 85.88 79 GLN A O 1
ATOM 653 N N . ALA A 1 80 ? -16.537 -16.353 15.165 1.00 87.38 80 ALA A N 1
ATOM 654 C CA . ALA A 1 80 ? -16.985 -16.123 13.792 1.00 87.38 80 ALA A CA 1
ATOM 655 C C . ALA A 1 80 ? -18.177 -15.151 13.728 1.00 87.38 80 ALA A C 1
ATOM 657 O O . ALA A 1 80 ? -18.228 -14.285 12.858 1.00 87.38 80 ALA A O 1
ATOM 658 N N . SER A 1 81 ? -19.122 -15.246 14.671 1.00 89.12 81 SER A N 1
ATOM 659 C CA . SER A 1 81 ? -20.241 -14.303 14.761 1.00 89.12 81 SER A CA 1
ATOM 660 C C . SER A 1 81 ? -19.771 -12.885 15.079 1.00 89.12 81 SER A C 1
ATOM 662 O O . SER A 1 81 ? -20.309 -11.937 14.518 1.00 89.12 81 SER A O 1
ATOM 664 N N . LEU A 1 82 ? -18.794 -12.727 15.974 1.00 89.81 82 LEU A N 1
ATOM 665 C CA . LEU A 1 82 ? -18.256 -11.421 16.345 1.00 89.81 82 LEU A CA 1
ATOM 666 C C . LEU A 1 82 ? -17.470 -10.791 15.185 1.00 89.81 82 LEU A C 1
ATOM 668 O O . LEU A 1 82 ? -17.632 -9.602 14.921 1.00 89.81 82 LEU A O 1
ATOM 672 N N . GLN A 1 83 ? -16.690 -11.597 14.458 1.00 91.44 83 GLN A N 1
ATOM 673 C CA . GLN A 1 83 ? -16.008 -11.187 13.226 1.00 91.44 83 GLN A CA 1
ATOM 674 C C . GLN A 1 83 ? -17.002 -10.757 12.142 1.00 91.44 83 GLN A C 1
ATOM 676 O O . GLN A 1 83 ? -16.830 -9.694 11.557 1.00 91.44 83 GLN A O 1
ATOM 681 N N . ALA A 1 84 ? -18.077 -11.520 11.922 1.00 91.62 84 ALA A N 1
ATOM 682 C CA . ALA A 1 84 ? -19.117 -11.154 10.960 1.00 91.62 84 ALA A CA 1
ATOM 683 C C . ALA A 1 84 ? -19.815 -9.835 11.335 1.00 91.62 84 ALA A C 1
ATOM 685 O O . ALA A 1 84 ? -20.049 -8.988 10.476 1.00 91.62 84 ALA A O 1
ATOM 686 N N . SER A 1 85 ? -20.100 -9.620 12.624 1.00 92.88 85 SER A N 1
ATOM 687 C CA . SER A 1 85 ? -20.645 -8.347 13.105 1.00 92.88 85 SER A CA 1
ATOM 688 C C . SER A 1 85 ? -19.660 -7.183 12.936 1.00 92.88 85 SER A C 1
ATOM 690 O O . SER A 1 85 ? -20.085 -6.062 12.657 1.00 92.88 85 SER A O 1
ATOM 692 N N . MET A 1 86 ? -18.355 -7.434 13.098 1.00 92.81 86 MET A N 1
ATOM 693 C CA . MET A 1 86 ? -17.306 -6.435 12.877 1.00 92.81 86 MET A CA 1
ATOM 694 C C . MET A 1 86 ? -17.205 -6.059 11.397 1.00 92.81 86 MET A C 1
ATOM 696 O O . MET A 1 86 ? -17.148 -4.874 11.083 1.00 92.81 86 MET A O 1
ATOM 700 N N . ASP A 1 87 ? -17.236 -7.045 10.498 1.00 93.06 87 ASP A N 1
ATOM 701 C CA . ASP A 1 87 ? -17.226 -6.827 9.046 1.00 93.06 87 ASP A CA 1
ATOM 702 C C . ASP A 1 87 ? -18.463 -6.033 8.596 1.00 93.06 87 ASP A C 1
ATOM 704 O O . ASP A 1 87 ? -18.337 -5.042 7.883 1.00 93.06 87 ASP A O 1
ATOM 708 N N . ALA A 1 88 ? -19.652 -6.363 9.110 1.00 92.88 88 ALA A N 1
ATOM 709 C CA . ALA A 1 88 ? -20.868 -5.595 8.831 1.00 92.88 88 ALA A CA 1
ATOM 710 C C . ALA A 1 88 ? -20.773 -4.132 9.312 1.00 92.88 88 ALA A C 1
ATOM 712 O O . ALA A 1 88 ? -21.167 -3.210 8.596 1.00 92.88 88 ALA A O 1
ATOM 713 N N . MET A 1 89 ? -20.222 -3.899 10.511 1.00 93.12 89 MET A N 1
ATOM 714 C CA . MET A 1 89 ? -19.999 -2.545 11.032 1.00 93.12 89 MET A CA 1
ATOM 715 C C . MET A 1 89 ? -18.988 -1.768 10.183 1.00 93.12 89 MET A C 1
ATOM 717 O O . MET A 1 89 ? -19.188 -0.575 9.935 1.00 93.12 89 MET A O 1
ATOM 721 N N . TYR A 1 90 ? -17.920 -2.438 9.748 1.00 93.94 90 TYR A N 1
ATOM 722 C CA . TYR A 1 90 ? -16.900 -1.856 8.888 1.00 93.94 90 TYR A CA 1
ATOM 723 C C . TYR A 1 90 ? -17.492 -1.440 7.542 1.00 93.94 90 TYR A C 1
ATOM 725 O O . TYR A 1 90 ? -17.352 -0.280 7.172 1.00 93.94 90 TYR A O 1
ATOM 733 N N . GLN A 1 91 ? -18.238 -2.321 6.871 1.00 92.06 91 GLN A N 1
ATOM 734 C CA . GLN A 1 91 ? -18.893 -2.022 5.589 1.00 92.06 91 GLN A CA 1
ATOM 735 C C . GLN A 1 91 ? -19.825 -0.805 5.676 1.00 92.06 91 GLN A C 1
ATOM 737 O O . GLN A 1 91 ? -19.883 0.004 4.754 1.00 92.06 91 GLN A O 1
ATOM 742 N N . GLN A 1 92 ? -20.520 -0.618 6.802 1.00 91.75 92 GLN A N 1
ATOM 743 C CA . GLN A 1 92 ? -21.395 0.540 7.002 1.00 91.75 92 GLN A CA 1
ATOM 744 C C . GLN A 1 92 ? -20.630 1.875 7.106 1.00 91.75 92 GLN A C 1
ATOM 746 O O . GLN A 1 92 ? -21.161 2.916 6.715 1.00 91.75 92 GLN A O 1
ATOM 751 N N . HIS A 1 93 ? -19.406 1.864 7.640 1.00 91.62 93 HIS A N 1
ATOM 752 C CA . HIS A 1 93 ? -18.629 3.076 7.938 1.00 91.62 93 HIS A CA 1
ATOM 753 C C . HIS A 1 93 ? -17.325 3.177 7.136 1.00 91.62 93 HIS A C 1
ATOM 755 O O . HIS A 1 93 ? -16.488 4.034 7.414 1.00 91.62 93 HIS A O 1
ATOM 761 N N . GLU A 1 94 ? -17.145 2.329 6.126 1.00 90.69 94 GLU A N 1
ATOM 762 C CA . GLU A 1 94 ? -15.915 2.216 5.343 1.00 90.69 94 GLU A CA 1
ATOM 763 C C . GLU A 1 94 ? -15.490 3.550 4.717 1.00 90.69 94 GLU A C 1
ATOM 765 O O . GLU A 1 94 ? -14.318 3.929 4.782 1.00 90.69 94 GLU A O 1
ATOM 770 N N . ASN A 1 95 ? -16.469 4.306 4.218 1.00 89.88 95 ASN A N 1
ATOM 771 C CA . ASN A 1 95 ? -16.292 5.613 3.580 1.00 89.88 95 ASN A CA 1
ATOM 772 C C . ASN A 1 95 ? -15.872 6.734 4.550 1.00 89.88 95 ASN A C 1
ATOM 774 O O . ASN A 1 95 ? -15.662 7.863 4.119 1.00 89.88 95 ASN A O 1
ATOM 778 N N . GLN A 1 96 ? -15.794 6.452 5.853 1.00 90.81 96 GLN A N 1
ATOM 779 C CA . GLN A 1 96 ? -15.408 7.415 6.889 1.00 90.81 96 GLN A CA 1
ATOM 780 C C . GLN A 1 96 ? -14.035 7.108 7.497 1.00 90.81 96 GLN A C 1
ATOM 782 O O . GLN A 1 96 ? -13.522 7.916 8.267 1.00 90.81 96 GLN A O 1
ATOM 787 N N . ILE A 1 97 ? -13.452 5.943 7.191 1.00 91.31 97 ILE A N 1
ATOM 788 C CA . ILE A 1 97 ? -12.210 5.473 7.806 1.00 91.31 97 ILE A CA 1
ATOM 789 C C . ILE A 1 97 ? -11.096 5.487 6.754 1.00 91.31 97 ILE A C 1
ATOM 791 O O . ILE A 1 97 ? -11.099 4.623 5.871 1.00 91.31 97 ILE A O 1
ATOM 795 N N . PRO A 1 98 ? -10.111 6.393 6.857 1.00 93.25 98 PRO A N 1
ATOM 796 C CA . PRO A 1 98 ? -8.945 6.413 5.979 1.00 93.25 98 PRO A CA 1
ATOM 797 C C . PRO A 1 98 ? -8.141 5.115 6.045 1.00 93.25 98 PRO A C 1
ATOM 799 O O . PRO A 1 98 ? -8.011 4.515 7.115 1.00 93.25 98 PRO A O 1
ATOM 802 N N . VAL A 1 99 ? -7.528 4.702 4.933 1.00 94.12 99 VAL A N 1
ATOM 803 C CA . VAL A 1 99 ? -6.733 3.462 4.871 1.00 94.12 99 VAL A CA 1
ATOM 8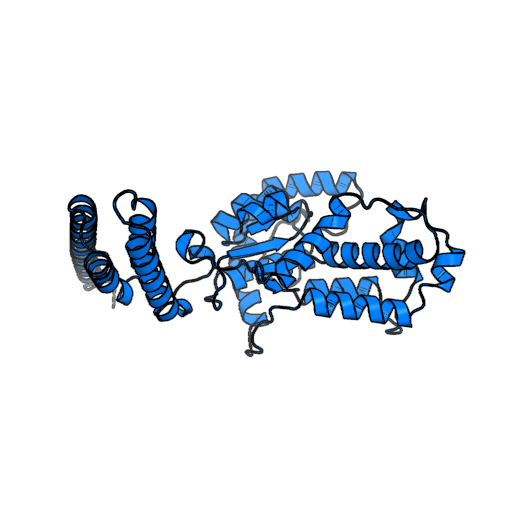04 C C . VAL A 1 99 ? -5.597 3.435 5.900 1.00 94.12 99 VAL A C 1
ATOM 806 O O . VAL A 1 99 ? -5.375 2.404 6.535 1.00 94.12 99 VAL A O 1
ATOM 809 N N . LYS A 1 100 ? -4.935 4.569 6.154 1.00 93.38 100 LYS A N 1
ATOM 810 C CA . LYS A 1 100 ? -3.847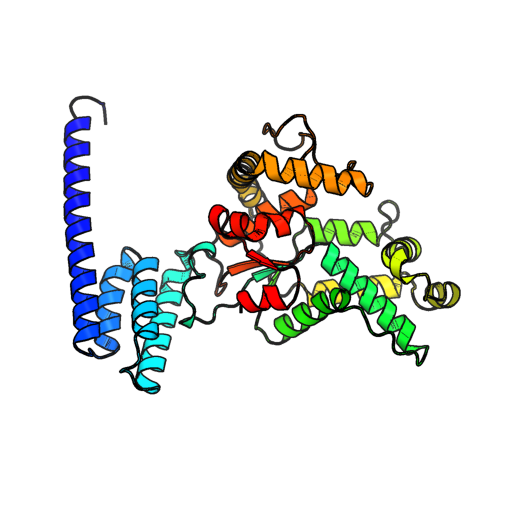 4.690 7.141 1.00 93.38 100 LYS A CA 1
ATOM 811 C C . LYS A 1 100 ? -4.237 4.284 8.564 1.00 93.38 100 LYS A C 1
ATOM 813 O O . LYS A 1 100 ? -3.377 3.900 9.350 1.00 93.38 100 LYS A O 1
ATOM 818 N N . GLU A 1 101 ? -5.524 4.332 8.904 1.00 91.81 101 GLU A N 1
ATOM 819 C CA . GLU A 1 101 ? -6.018 3.988 10.242 1.00 91.81 101 GLU A CA 1
ATOM 820 C C . GLU A 1 101 ? -6.455 2.520 10.369 1.00 91.81 101 GLU A C 1
ATOM 822 O O . GLU A 1 101 ? -6.695 2.041 11.481 1.00 91.81 101 GLU A O 1
ATOM 827 N N . ARG A 1 102 ? -6.528 1.783 9.250 1.00 91.81 102 ARG A N 1
ATOM 828 C CA . ARG A 1 102 ? -7.105 0.429 9.184 1.00 91.81 102 ARG A CA 1
ATOM 829 C C . ARG A 1 102 ? -6.138 -0.689 9.561 1.00 91.81 102 ARG A C 1
ATOM 831 O O . ARG A 1 102 ? -6.584 -1.789 9.878 1.00 91.81 102 ARG A O 1
ATOM 838 N N . ARG A 1 103 ? -4.830 -0.408 9.626 1.00 84.88 103 ARG A N 1
ATOM 839 C CA . ARG A 1 103 ? -3.778 -1.391 9.958 1.00 84.88 103 ARG A CA 1
ATOM 840 C C . ARG A 1 103 ? -4.035 -2.156 11.264 1.00 84.88 103 ARG A C 1
ATOM 842 O O . ARG A 1 103 ? -3.594 -3.292 11.418 1.00 84.88 103 ARG A O 1
ATOM 849 N N . GLY A 1 104 ? -4.720 -1.533 12.222 1.00 82.81 104 GLY A N 1
ATOM 850 C CA . GLY A 1 104 ? -5.021 -2.149 13.514 1.00 82.81 104 GLY A CA 1
ATOM 851 C C . GLY A 1 104 ? -6.028 -3.303 13.459 1.00 82.81 104 GLY A C 1
ATOM 852 O O . GLY A 1 104 ? -6.134 -4.024 14.445 1.00 82.81 104 GLY A O 1
ATOM 853 N N . PHE A 1 105 ? -6.756 -3.484 12.352 1.00 89.38 105 PHE A N 1
ATOM 854 C CA . PHE A 1 105 ? -7.872 -4.425 12.245 1.00 89.38 105 PHE A CA 1
ATOM 855 C C . PHE A 1 105 ? -7.456 -5.745 11.589 1.00 89.38 105 PHE A C 1
ATOM 857 O O . PHE A 1 105 ? -7.704 -5.971 10.404 1.00 89.38 105 PHE A O 1
ATOM 864 N N . LYS A 1 106 ? -6.841 -6.648 12.358 1.00 86.31 106 LYS A N 1
ATOM 865 C CA . LYS A 1 106 ? -6.388 -7.948 11.838 1.00 86.31 106 LYS A CA 1
ATOM 866 C C . LYS A 1 106 ? -7.559 -8.876 11.529 1.00 86.31 106 LYS A C 1
ATOM 868 O O . LYS A 1 106 ? -7.471 -9.683 10.609 1.00 86.31 106 LYS A O 1
ATOM 873 N N . SER A 1 107 ? -8.667 -8.744 12.258 1.00 87.38 107 SER A N 1
ATOM 874 C CA . SER A 1 107 ? -9.830 -9.626 12.098 1.00 87.38 107 SER A CA 1
ATOM 875 C C . SER A 1 107 ? -10.630 -9.385 10.814 1.00 87.38 107 SER A C 1
ATOM 877 O O . SER A 1 107 ? -11.391 -10.261 10.414 1.00 87.38 107 SER A O 1
ATOM 879 N N . LEU A 1 108 ? -10.468 -8.226 10.159 1.00 86.88 108 LEU A N 1
ATOM 880 C CA . LEU A 1 108 ? -11.189 -7.882 8.923 1.00 86.88 108 LEU A CA 1
ATOM 881 C C . LEU A 1 108 ? -10.557 -8.482 7.656 1.00 86.88 108 LEU A C 1
ATOM 883 O O . LEU A 1 108 ? -11.193 -8.466 6.605 1.00 86.88 108 LEU A O 1
ATOM 887 N N . ASN A 1 109 ? -9.325 -9.004 7.745 1.00 87.31 109 ASN A N 1
ATOM 888 C CA . ASN A 1 109 ? -8.593 -9.606 6.623 1.00 87.31 109 ASN A CA 1
ATOM 889 C C . ASN A 1 109 ? -8.618 -8.733 5.346 1.00 87.31 109 ASN A C 1
ATOM 891 O O . ASN A 1 109 ? -8.948 -9.192 4.250 1.00 87.31 109 ASN A O 1
ATOM 895 N N . LEU A 1 110 ? -8.345 -7.436 5.512 1.00 91.50 110 LEU A N 1
ATOM 896 C CA . LEU A 1 110 ? -8.364 -6.461 4.424 1.00 91.50 110 LEU A CA 1
ATOM 897 C C . LEU A 1 110 ? -7.086 -6.579 3.589 1.00 91.50 110 LEU A C 1
ATOM 899 O O . LEU A 1 110 ? -5.985 -6.449 4.120 1.00 91.50 110 LEU A O 1
ATOM 903 N N . ALA A 1 111 ? -7.229 -6.754 2.275 1.00 92.19 111 ALA A N 1
ATOM 904 C CA . ALA A 1 111 ? -6.082 -6.859 1.379 1.00 92.19 111 ALA A CA 1
ATOM 905 C C . ALA A 1 111 ? -5.322 -5.518 1.295 1.00 92.19 111 ALA A C 1
ATOM 907 O O . ALA A 1 111 ? -5.957 -4.462 1.140 1.00 92.19 111 ALA A O 1
ATOM 908 N N . PRO A 1 112 ? -3.980 -5.516 1.364 1.00 94.62 112 PRO A N 1
ATOM 909 C CA . PRO A 1 112 ? -3.193 -4.315 1.132 1.00 94.62 112 PRO A CA 1
ATOM 910 C C . PRO A 1 112 ? -3.194 -3.941 -0.357 1.00 94.62 112 PRO A C 1
ATOM 912 O O . PRO A 1 112 ? -3.226 -4.802 -1.242 1.00 94.62 112 PRO A O 1
ATOM 915 N N . LEU A 1 113 ? -3.123 -2.640 -0.625 1.00 95.50 113 LEU A N 1
ATOM 916 C CA . LEU A 1 113 ? -2.904 -2.070 -1.947 1.00 95.50 113 LEU A CA 1
ATOM 917 C C . LEU A 1 113 ? -1.409 -1.816 -2.142 1.00 95.50 113 LEU A C 1
ATOM 919 O O . LEU A 1 113 ? -0.802 -1.014 -1.431 1.00 95.50 113 LEU A O 1
ATOM 923 N N . ILE A 1 114 ? -0.821 -2.500 -3.114 1.00 95.25 114 ILE A N 1
ATOM 924 C CA . ILE A 1 114 ? 0.597 -2.423 -3.429 1.00 95.25 114 ILE A CA 1
ATOM 925 C C . ILE A 1 114 ? 0.815 -1.430 -4.565 1.00 95.25 114 ILE A C 1
ATOM 927 O O . ILE A 1 114 ? 0.395 -1.667 -5.696 1.00 95.25 114 ILE A O 1
ATOM 931 N N . VAL A 1 115 ? 1.503 -0.334 -4.263 1.00 94.75 115 VAL A N 1
ATOM 932 C CA . VAL A 1 115 ? 1.952 0.665 -5.233 1.00 94.75 115 VAL A CA 1
ATOM 933 C C . VAL A 1 115 ? 3.266 0.185 -5.845 1.00 94.75 115 VAL A C 1
ATOM 935 O O . VAL A 1 115 ? 4.265 0.026 -5.141 1.00 94.75 115 VAL A O 1
ATOM 938 N N . ILE A 1 116 ? 3.254 -0.087 -7.147 1.00 91.62 116 ILE A N 1
ATOM 939 C CA . ILE A 1 116 ? 4.381 -0.678 -7.871 1.00 91.62 116 ILE A CA 1
ATOM 940 C C . ILE A 1 116 ? 5.336 0.417 -8.358 1.00 91.62 116 ILE A C 1
ATOM 942 O O . ILE A 1 116 ? 4.937 1.317 -9.092 1.00 91.62 116 ILE A O 1
ATOM 946 N N . ASP A 1 117 ? 6.605 0.307 -7.969 1.00 90.31 117 ASP A N 1
ATOM 947 C CA . ASP A 1 117 ? 7.709 1.132 -8.471 1.00 90.31 117 ASP A CA 1
ATOM 948 C C . ASP A 1 117 ? 8.150 0.695 -9.887 1.00 90.31 117 ASP A C 1
ATOM 950 O O . ASP A 1 117 ? 8.092 -0.494 -10.230 1.00 90.31 117 ASP A O 1
ATOM 954 N N . THR A 1 118 ? 8.663 1.631 -10.694 1.00 86.56 118 THR A N 1
ATOM 955 C CA . THR A 1 118 ? 9.214 1.388 -12.038 1.00 86.56 118 THR A CA 1
ATOM 956 C C . THR A 1 118 ? 10.237 0.255 -12.025 1.00 86.56 118 THR A C 1
ATOM 958 O O . THR A 1 118 ? 10.225 -0.613 -12.900 1.00 86.56 118 THR A O 1
ATOM 961 N N . ASN A 1 119 ? 11.103 0.207 -11.008 1.00 84.88 119 ASN A N 1
ATOM 962 C CA . ASN A 1 119 ? 12.147 -0.814 -10.899 1.00 84.88 119 ASN A CA 1
ATOM 963 C C . ASN A 1 119 ? 11.590 -2.248 -10.900 1.00 84.88 119 ASN A C 1
ATOM 965 O O . ASN A 1 119 ? 12.216 -3.154 -11.448 1.00 84.88 119 ASN A O 1
ATOM 969 N N . LEU A 1 120 ? 10.404 -2.467 -10.326 1.00 86.31 120 LEU A N 1
ATOM 970 C CA . LEU A 1 120 ? 9.773 -3.788 -10.313 1.00 86.31 120 LEU A CA 1
ATOM 971 C C . LEU A 1 120 ? 9.164 -4.160 -11.665 1.00 86.31 120 LEU A C 1
ATOM 973 O O . LEU A 1 120 ? 9.201 -5.332 -12.040 1.00 86.31 120 LEU A O 1
ATOM 977 N N . LEU A 1 121 ? 8.659 -3.180 -12.417 1.00 88.00 121 LEU A N 1
ATOM 978 C CA . LEU A 1 121 ? 8.204 -3.395 -13.793 1.00 88.00 121 LEU A CA 1
ATOM 979 C C . LEU A 1 121 ? 9.385 -3.775 -14.697 1.00 88.00 121 LEU A C 1
ATOM 981 O O . LEU A 1 121 ? 9.290 -4.713 -15.488 1.00 88.00 121 LEU A O 1
ATOM 985 N N . LEU A 1 122 ? 10.529 -3.103 -14.529 1.00 85.31 122 LEU A N 1
ATOM 986 C CA . LEU A 1 122 ? 11.766 -3.413 -15.256 1.00 85.31 122 LEU A CA 1
ATOM 987 C C . LEU A 1 122 ? 12.328 -4.797 -14.889 1.00 85.31 122 LEU A C 1
ATOM 989 O O . LEU A 1 122 ? 12.838 -5.507 -15.762 1.00 85.31 122 LEU A O 1
ATOM 993 N N . ASP A 1 123 ? 12.206 -5.220 -13.630 1.00 81.75 123 ASP A N 1
ATOM 994 C CA . ASP A 1 123 ? 12.534 -6.589 -13.216 1.00 81.75 123 ASP A CA 1
ATOM 995 C C . ASP A 1 123 ? 11.613 -7.625 -13.873 1.00 81.75 123 ASP A C 1
ATOM 997 O O . ASP A 1 123 ? 12.090 -8.679 -14.307 1.00 81.75 123 ASP A O 1
ATOM 1001 N N . GLY A 1 124 ? 10.310 -7.331 -13.954 1.00 83.44 124 GLY A N 1
ATOM 1002 C CA . GLY A 1 124 ? 9.327 -8.164 -14.648 1.00 83.44 124 GLY A CA 1
ATOM 1003 C C . GLY A 1 124 ? 9.663 -8.316 -16.128 1.00 83.44 124 GLY A C 1
ATOM 1004 O O . GLY A 1 124 ? 9.752 -9.436 -16.629 1.00 83.44 124 GLY A O 1
ATOM 1005 N N . LEU A 1 125 ? 9.983 -7.204 -16.793 1.00 85.69 125 LEU A N 1
ATOM 1006 C CA . LEU A 1 125 ? 10.452 -7.180 -18.179 1.00 85.69 125 LEU A CA 1
ATOM 1007 C C . LEU A 1 125 ? 11.703 -8.040 -18.362 1.00 85.69 125 LEU A C 1
ATOM 1009 O O . LEU A 1 125 ? 11.759 -8.895 -19.246 1.00 85.69 125 LEU A O 1
ATOM 1013 N N . SER A 1 126 ? 12.703 -7.835 -17.506 1.00 80.62 126 SER A N 1
ATOM 1014 C CA . SER A 1 126 ? 13.966 -8.572 -17.563 1.00 80.62 126 SER A CA 1
ATOM 1015 C C . SER A 1 126 ? 13.741 -10.074 -17.394 1.00 80.62 126 SER A C 1
ATOM 1017 O O . SER A 1 126 ? 14.338 -10.880 -18.104 1.00 80.62 126 SER A O 1
ATOM 1019 N N . SER A 1 127 ? 12.856 -10.456 -16.476 1.00 79.44 127 SER A N 1
ATOM 1020 C CA . SER A 1 127 ? 12.558 -11.855 -16.174 1.00 79.44 127 SER A CA 1
ATOM 1021 C C . SER A 1 127 ? 11.776 -12.532 -17.293 1.00 79.44 127 SER A C 1
ATOM 1023 O O . SER A 1 127 ? 12.071 -13.677 -17.631 1.00 79.44 127 SER A O 1
ATOM 1025 N N . GLU A 1 128 ? 10.839 -11.822 -17.914 1.00 80.69 128 GLU A N 1
ATOM 1026 C CA . GLU A 1 128 ? 10.076 -12.332 -19.050 1.00 80.69 128 GLU A CA 1
ATOM 1027 C C . GLU A 1 128 ? 10.951 -12.498 -20.299 1.00 80.69 128 GLU A C 1
ATOM 1029 O O . GLU A 1 128 ? 10.898 -13.531 -20.967 1.00 80.69 128 GLU A O 1
ATOM 1034 N N . ILE A 1 129 ? 11.836 -11.535 -20.567 1.00 80.69 129 ILE A N 1
ATOM 1035 C CA . ILE A 1 129 ? 12.837 -11.645 -21.633 1.00 80.69 129 ILE A CA 1
ATOM 1036 C C . ILE A 1 129 ? 13.739 -12.859 -21.390 1.00 80.69 129 ILE A C 1
ATOM 1038 O O . ILE A 1 129 ? 13.934 -13.674 -22.290 1.00 80.69 129 ILE A O 1
ATOM 1042 N N . LEU A 1 130 ? 14.267 -13.021 -20.172 1.00 77.12 130 LEU A N 1
ATOM 1043 C CA . LEU A 1 130 ? 15.100 -14.175 -19.826 1.00 77.12 130 LEU A CA 1
ATOM 1044 C C . LEU A 1 130 ? 14.340 -15.495 -19.974 1.00 77.12 130 LEU A C 1
ATOM 1046 O O . LEU A 1 130 ? 14.918 -16.464 -20.459 1.00 77.12 130 LEU A O 1
ATOM 1050 N N . ARG A 1 131 ? 13.055 -15.532 -19.606 1.00 77.56 131 ARG A N 1
ATOM 1051 C CA . ARG A 1 131 ? 12.195 -16.705 -19.787 1.00 77.56 131 ARG A CA 1
ATOM 1052 C C . ARG A 1 131 ? 12.080 -17.077 -21.262 1.00 77.56 131 ARG A C 1
ATOM 1054 O O . ARG A 1 131 ? 12.354 -18.224 -21.600 1.00 77.56 131 ARG A O 1
ATOM 1061 N N . ARG A 1 132 ? 11.751 -16.126 -22.145 1.00 77.56 132 ARG A N 1
ATOM 1062 C CA . ARG A 1 132 ? 11.659 -16.382 -23.597 1.00 77.56 132 ARG A CA 1
ATOM 1063 C C . ARG A 1 132 ? 13.000 -16.838 -24.184 1.00 77.56 132 ARG A C 1
ATOM 1065 O O . ARG A 1 132 ? 13.030 -17.769 -24.977 1.00 77.56 132 ARG A O 1
ATOM 1072 N N . MET A 1 133 ? 14.111 -16.266 -23.719 1.00 72.44 133 MET A N 1
ATOM 1073 C CA . MET A 1 133 ? 15.467 -16.671 -24.119 1.00 72.44 133 MET A CA 1
ATOM 1074 C C . MET A 1 133 ? 15.874 -18.065 -23.603 1.00 72.44 133 MET A C 1
ATOM 1076 O O . MET A 1 133 ? 16.671 -18.750 -24.245 1.00 72.44 133 MET A O 1
ATOM 1080 N N . ALA A 1 134 ? 15.370 -18.481 -22.437 1.00 67.12 134 ALA A N 1
ATOM 1081 C CA . ALA A 1 134 ? 15.659 -19.779 -21.827 1.00 67.12 134 ALA A CA 1
ATOM 1082 C C . ALA A 1 134 ? 14.807 -20.920 -22.406 1.00 67.12 134 ALA A C 1
ATOM 1084 O O . ALA A 1 134 ? 15.235 -22.067 -22.372 1.00 67.12 134 ALA A O 1
ATOM 1085 N N . VAL A 1 135 ? 13.631 -20.644 -22.977 1.00 57.25 135 VAL A N 1
ATOM 1086 C CA . VAL A 1 135 ? 12.822 -21.681 -23.648 1.00 57.25 135 VAL A CA 1
ATOM 1087 C C . VAL A 1 135 ? 13.570 -22.301 -24.844 1.00 57.25 135 VAL A C 1
ATOM 1089 O O . VAL A 1 135 ? 13.415 -23.492 -25.097 1.00 57.25 135 VAL A O 1
ATOM 1092 N N . ASP A 1 136 ? 14.470 -21.552 -25.493 1.00 50.47 136 ASP A N 1
ATOM 1093 C CA . ASP A 1 136 ? 15.288 -22.035 -26.621 1.00 50.47 136 ASP A CA 1
ATOM 1094 C C . ASP A 1 136 ? 16.615 -22.701 -26.216 1.00 50.47 136 ASP A C 1
ATOM 1096 O O . ASP A 1 136 ? 17.313 -23.294 -27.045 1.00 50.47 136 ASP A O 1
ATOM 1100 N N . ARG A 1 137 ? 17.006 -22.632 -24.939 1.00 48.12 137 ARG A N 1
ATOM 1101 C CA . ARG A 1 137 ? 18.210 -23.295 -24.426 1.00 48.12 137 ARG A CA 1
ATOM 1102 C C . ARG A 1 137 ? 17.870 -23.931 -23.092 1.00 48.12 137 ARG A C 1
ATOM 1104 O O . ARG A 1 137 ? 17.691 -23.202 -22.132 1.00 48.12 137 ARG A O 1
ATOM 1111 N N . ASN A 1 138 ? 17.909 -25.265 -23.006 1.00 44.31 138 ASN A N 1
ATOM 1112 C CA . ASN A 1 138 ? 17.735 -26.106 -21.800 1.00 44.31 138 ASN A CA 1
ATOM 1113 C C . ASN A 1 138 ? 18.615 -25.743 -20.560 1.00 44.31 138 ASN A C 1
ATOM 1115 O O . ASN A 1 138 ? 18.799 -26.565 -19.664 1.00 44.31 138 ASN A O 1
ATOM 1119 N N . GLY A 1 139 ? 19.210 -24.552 -20.486 1.00 43.88 139 GLY A N 1
ATOM 1120 C CA . GLY A 1 139 ? 19.892 -23.998 -19.330 1.00 43.88 139 GLY A CA 1
ATOM 1121 C C . GLY A 1 139 ? 18.911 -23.341 -18.362 1.00 43.88 139 GLY A C 1
ATOM 1122 O O . GLY A 1 139 ? 18.423 -22.237 -18.593 1.00 43.88 139 GLY A O 1
ATOM 1123 N N . LEU A 1 140 ? 18.693 -24.010 -17.232 1.00 42.25 140 LEU A N 1
ATOM 1124 C CA . LEU A 1 140 ? 18.082 -23.454 -16.028 1.00 42.25 140 LEU A CA 1
ATOM 1125 C C . LEU A 1 140 ? 18.921 -22.267 -15.525 1.00 42.25 140 LEU A C 1
ATOM 1127 O O . LEU A 1 140 ? 19.871 -22.440 -14.762 1.00 42.25 140 LEU A O 1
ATOM 1131 N N . MET A 1 141 ? 18.581 -21.049 -15.944 1.00 47.06 141 MET A N 1
ATOM 1132 C CA . MET A 1 141 ? 19.029 -19.847 -15.248 1.00 47.06 141 MET A CA 1
ATOM 1133 C C . MET A 1 141 ? 18.189 -19.717 -13.988 1.00 47.06 141 MET A C 1
ATOM 1135 O O . MET A 1 141 ? 17.011 -19.395 -14.076 1.00 47.06 141 MET A O 1
ATOM 1139 N N . ASN A 1 142 ? 18.783 -20.002 -12.830 1.00 47.88 142 ASN A N 1
ATOM 1140 C CA . ASN A 1 142 ? 18.139 -19.804 -11.538 1.00 47.88 142 ASN A CA 1
ATOM 1141 C C . ASN A 1 142 ? 18.083 -18.286 -11.272 1.00 47.88 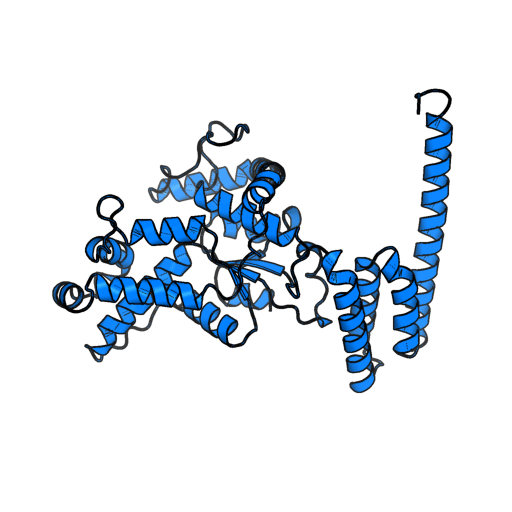142 ASN A C 1
ATOM 1143 O O . ASN A 1 142 ? 19.138 -17.687 -11.036 1.00 47.88 142 ASN A O 1
ATOM 1147 N N . PRO A 1 143 ? 16.919 -17.620 -11.375 1.00 52.19 143 PRO A N 1
ATOM 1148 C CA . PRO A 1 143 ? 16.853 -16.179 -11.182 1.00 52.19 143 PRO A CA 1
ATOM 1149 C C . PRO A 1 143 ? 17.206 -15.859 -9.728 1.00 52.19 143 PRO A C 1
ATOM 1151 O O . PRO A 1 143 ? 16.720 -16.508 -8.802 1.00 52.19 143 PRO A O 1
ATOM 1154 N N . ASN A 1 144 ? 18.055 -14.852 -9.512 1.00 54.03 144 ASN A N 1
ATOM 1155 C CA . ASN A 1 144 ? 18.325 -14.323 -8.175 1.00 54.03 144 ASN A CA 1
ATOM 1156 C C . ASN A 1 144 ? 17.003 -14.048 -7.434 1.00 54.03 144 ASN A C 1
ATOM 1158 O O . ASN A 1 144 ? 16.050 -13.569 -8.040 1.00 54.03 144 ASN A O 1
ATOM 1162 N N . SER A 1 145 ? 16.958 -14.250 -6.114 1.00 52.53 145 SER A N 1
ATOM 1163 C CA . SER A 1 145 ? 15.764 -13.984 -5.285 1.00 52.53 145 SER A CA 1
ATOM 1164 C C . SER A 1 145 ? 15.183 -12.571 -5.464 1.00 52.53 145 SER A C 1
ATOM 1166 O O . SER A 1 145 ? 13.976 -12.381 -5.337 1.00 52.53 145 SER A O 1
ATOM 1168 N N . SER A 1 146 ? 16.021 -11.590 -5.825 1.00 51.50 146 SER A N 1
ATOM 1169 C CA . SER A 1 146 ? 15.597 -10.237 -6.210 1.00 51.50 146 SER A CA 1
ATOM 1170 C C . SER A 1 146 ? 14.667 -10.254 -7.427 1.00 51.50 146 SER A C 1
ATOM 1172 O O . SER A 1 146 ? 13.587 -9.674 -7.373 1.00 51.50 146 SER A O 1
ATOM 1174 N N . LEU A 1 147 ? 15.017 -10.997 -8.480 1.00 59.56 147 LEU A N 1
ATOM 1175 C CA . LEU A 1 147 ? 14.187 -11.158 -9.675 1.00 59.56 147 LEU A CA 1
ATOM 1176 C C . LEU A 1 147 ? 12.893 -11.923 -9.379 1.00 59.56 147 LEU A C 1
ATOM 1178 O O . LEU A 1 147 ? 11.997 -11.896 -10.196 1.00 59.56 147 LEU A O 1
ATOM 1182 N N . MET A 1 148 ? 12.733 -12.561 -8.221 1.00 71.62 148 MET A N 1
ATOM 1183 C CA . MET A 1 148 ? 11.495 -13.276 -7.890 1.00 71.62 148 MET A CA 1
ATOM 1184 C C . MET A 1 148 ? 10.444 -12.402 -7.210 1.00 71.62 148 MET A C 1
ATOM 1186 O O . MET A 1 148 ? 9.298 -12.826 -7.077 1.00 71.62 148 MET A O 1
ATOM 1190 N N . PHE A 1 149 ? 10.786 -11.187 -6.764 1.00 82.19 149 PHE A N 1
ATOM 1191 C CA . PHE A 1 149 ? 9.829 -10.391 -5.993 1.00 82.19 149 PHE A CA 1
ATOM 1192 C C . PHE A 1 149 ? 8.594 -10.003 -6.819 1.00 82.19 149 PHE A C 1
ATOM 1194 O O . PHE A 1 149 ? 7.476 -10.156 -6.334 1.00 82.19 149 PHE A O 1
ATOM 1201 N N . HIS A 1 150 ? 8.778 -9.614 -8.086 1.00 83.19 150 HIS A N 1
ATOM 1202 C CA . HIS A 1 150 ? 7.660 -9.334 -8.992 1.00 83.19 150 HIS A CA 1
ATOM 1203 C C . HIS A 1 150 ? 6.794 -10.589 -9.248 1.00 83.19 150 HIS A C 1
ATOM 1205 O O . HIS A 1 150 ? 5.575 -10.479 -9.320 1.00 83.19 150 HIS A O 1
ATOM 1211 N N . GLN A 1 151 ? 7.387 -11.792 -9.295 1.00 82.56 151 GLN A N 1
ATOM 1212 C CA . GLN A 1 151 ? 6.637 -13.051 -9.433 1.00 82.56 151 GLN A CA 1
ATOM 1213 C C . GLN A 1 151 ? 5.808 -13.368 -8.189 1.00 82.56 151 GLN A C 1
ATOM 1215 O O . GLN A 1 151 ? 4.690 -13.865 -8.295 1.00 82.56 151 GLN A O 1
ATOM 1220 N N . ILE A 1 152 ? 6.343 -13.071 -7.002 1.00 85.50 152 ILE A N 1
ATOM 1221 C CA . ILE A 1 152 ? 5.611 -13.238 -5.745 1.00 85.50 152 ILE A CA 1
ATOM 1222 C C . ILE A 1 152 ? 4.447 -12.253 -5.689 1.00 85.50 152 ILE A C 1
ATOM 1224 O O . ILE A 1 152 ? 3.342 -12.668 -5.358 1.00 85.50 152 ILE A O 1
ATOM 1228 N N . LEU A 1 153 ? 4.664 -10.986 -6.058 1.00 87.06 153 LEU A N 1
ATOM 1229 C CA . LEU A 1 153 ? 3.586 -10.002 -6.174 1.00 87.06 153 LEU A CA 1
ATOM 1230 C C . LEU A 1 153 ? 2.503 -10.494 -7.138 1.00 87.06 153 LEU A C 1
ATOM 1232 O O . LEU A 1 153 ? 1.342 -10.570 -6.752 1.00 87.06 153 LEU A O 1
ATOM 1236 N N . ARG A 1 154 ? 2.890 -10.955 -8.330 1.00 85.50 154 ARG A N 1
ATOM 1237 C CA . ARG A 1 154 ? 1.967 -11.545 -9.307 1.00 85.50 154 ARG A CA 1
ATOM 1238 C C . ARG A 1 154 ? 1.180 -12.724 -8.732 1.00 85.50 154 ARG A C 1
ATOM 1240 O O . ARG A 1 154 ? -0.034 -12.789 -8.877 1.00 85.50 154 ARG A O 1
ATOM 1247 N N . HIS A 1 155 ? 1.851 -13.664 -8.068 1.00 87.25 155 HIS A N 1
ATOM 1248 C CA . HIS A 1 155 ? 1.183 -14.819 -7.472 1.00 87.25 155 HIS A CA 1
ATOM 1249 C C . HIS A 1 155 ? 0.172 -14.400 -6.397 1.00 87.25 155 HIS A C 1
ATOM 1251 O O . HIS A 1 155 ? -0.932 -14.932 -6.369 1.00 87.25 155 HIS A O 1
ATOM 1257 N N . ARG A 1 156 ? 0.533 -13.438 -5.540 1.00 88.44 156 ARG A N 1
ATOM 1258 C CA . ARG A 1 156 ? -0.329 -12.926 -4.464 1.00 88.44 156 ARG A CA 1
ATOM 1259 C C . ARG A 1 156 ? -1.511 -12.109 -4.995 1.00 88.44 156 ARG A C 1
ATOM 1261 O O . ARG A 1 156 ? -2.585 -12.164 -4.404 1.00 88.44 156 ARG A O 1
ATOM 1268 N N . ALA A 1 157 ? -1.320 -11.373 -6.088 1.00 87.94 157 ALA A N 1
ATOM 1269 C CA . ALA A 1 157 ? -2.398 -10.664 -6.772 1.00 87.94 157 ALA A CA 1
ATOM 1270 C C . ALA A 1 157 ? -3.394 -11.671 -7.368 1.00 87.94 157 ALA A C 1
ATOM 1272 O O . ALA A 1 157 ? -4.581 -11.615 -7.074 1.00 87.94 157 ALA A O 1
ATOM 1273 N N . ASN A 1 158 ? -2.897 -12.699 -8.066 1.00 86.75 158 ASN A N 1
ATOM 1274 C CA . ASN A 1 158 ? -3.733 -13.760 -8.640 1.00 86.75 158 ASN A CA 1
ATOM 1275 C C . ASN A 1 158 ? -4.511 -14.582 -7.595 1.00 86.75 158 ASN A C 1
ATOM 1277 O O . ASN A 1 158 ? -5.530 -15.185 -7.925 1.00 86.75 158 ASN A O 1
ATOM 1281 N N . THR A 1 159 ? -4.035 -14.651 -6.348 1.00 87.75 159 THR A N 1
ATOM 1282 C CA . THR A 1 159 ? -4.745 -15.309 -5.237 1.00 87.75 159 THR A CA 1
ATOM 1283 C C . THR A 1 159 ? -5.640 -14.355 -4.440 1.00 87.75 159 THR A C 1
ATOM 1285 O O . THR A 1 159 ? -6.147 -14.753 -3.390 1.00 87.75 159 THR A O 1
ATOM 1288 N N . ASN A 1 160 ? -5.857 -13.121 -4.918 1.00 86.06 160 ASN A N 1
ATOM 1289 C CA . ASN A 1 160 ? -6.638 -12.061 -4.266 1.00 86.06 160 ASN A CA 1
ATOM 1290 C C . ASN A 1 160 ? -6.160 -11.714 -2.845 1.00 86.06 160 ASN A C 1
ATOM 1292 O O . ASN A 1 160 ? -6.938 -11.260 -2.007 1.00 86.06 160 ASN A O 1
ATOM 1296 N N . GLN A 1 161 ? -4.880 -11.950 -2.547 1.00 88.50 161 GLN A N 1
ATOM 1297 C CA . GLN A 1 161 ? -4.292 -11.625 -1.245 1.00 88.50 161 GLN A CA 1
ATOM 1298 C C . GLN A 1 161 ? -3.794 -10.185 -1.184 1.00 88.50 161 GLN A C 1
ATOM 1300 O O . GLN A 1 161 ? -3.697 -9.615 -0.102 1.00 88.50 161 GLN A O 1
ATOM 1305 N N . ILE A 1 162 ? -3.477 -9.605 -2.338 1.00 92.81 162 ILE A N 1
ATOM 1306 C CA . ILE A 1 162 ? -3.097 -8.204 -2.488 1.00 92.81 162 ILE A CA 1
ATOM 1307 C C . ILE A 1 162 ? -3.840 -7.609 -3.672 1.00 92.81 162 ILE A C 1
ATOM 1309 O O . ILE A 1 162 ? -4.251 -8.337 -4.571 1.00 92.81 162 ILE A O 1
ATOM 1313 N N . ARG A 1 163 ? -3.922 -6.283 -3.699 1.00 92.62 163 ARG A N 1
ATOM 1314 C CA . ARG A 1 163 ? -4.283 -5.524 -4.896 1.00 92.62 163 ARG A CA 1
ATOM 1315 C C . ARG A 1 163 ? -3.081 -4.746 -5.383 1.00 92.62 163 ARG A C 1
ATOM 1317 O O . ARG A 1 163 ? -2.260 -4.333 -4.568 1.00 92.62 163 ARG A O 1
ATOM 1324 N N . THR A 1 164 ? -2.956 -4.534 -6.684 1.00 92.31 164 THR A N 1
ATOM 1325 C CA . THR A 1 164 ? -1.804 -3.833 -7.263 1.00 92.31 164 THR A CA 1
ATOM 1326 C C . THR A 1 164 ? -2.240 -2.578 -7.998 1.00 92.31 164 THR A C 1
ATOM 1328 O O . THR A 1 164 ? -3.239 -2.570 -8.714 1.00 92.31 164 THR A O 1
ATOM 1331 N N . PHE A 1 165 ? -1.470 -1.511 -7.817 1.00 92.19 165 PHE A N 1
ATOM 1332 C CA . PHE A 1 165 ? -1.667 -0.229 -8.468 1.00 92.19 165 PHE A CA 1
ATOM 1333 C C . PHE A 1 165 ? -0.344 0.258 -9.047 1.00 92.19 165 PHE A C 1
ATOM 1335 O O . PHE A 1 165 ? 0.679 0.273 -8.361 1.00 92.19 165 PHE A O 1
ATOM 1342 N N . VAL A 1 166 ? -0.374 0.691 -10.304 1.00 90.62 166 VAL A N 1
ATOM 1343 C CA . VAL A 1 166 ? 0.793 1.259 -10.980 1.00 90.62 166 VAL A CA 1
ATOM 1344 C C . VAL A 1 166 ? 0.566 2.760 -11.179 1.00 90.62 166 VAL A C 1
ATOM 1346 O O . VAL A 1 166 ? -0.339 3.134 -11.932 1.00 90.62 166 VAL A O 1
ATOM 1349 N N . PRO A 1 167 ? 1.358 3.632 -10.527 1.00 88.94 167 PRO A N 1
ATOM 1350 C CA . PRO A 1 167 ? 1.287 5.075 -10.729 1.00 88.94 167 PRO A CA 1
ATOM 1351 C C . PRO A 1 167 ? 1.534 5.472 -12.188 1.00 88.94 167 PRO A C 1
ATOM 1353 O O . PRO A 1 167 ? 2.328 4.845 -12.890 1.00 88.94 167 PRO A O 1
ATOM 1356 N N . SER A 1 168 ? 0.907 6.562 -12.636 1.00 85.75 168 SER A N 1
ATOM 1357 C CA . SER A 1 168 ? 1.106 7.102 -13.990 1.00 85.75 168 SER A CA 1
ATOM 1358 C C . SER A 1 168 ? 2.568 7.465 -14.263 1.00 85.75 168 SER A C 1
ATOM 1360 O O . SER A 1 168 ? 3.056 7.251 -15.371 1.00 85.75 168 SER A O 1
ATOM 1362 N N . THR A 1 169 ? 3.293 7.941 -13.249 1.00 85.94 169 THR A N 1
ATOM 1363 C CA . THR A 1 169 ? 4.732 8.213 -13.332 1.00 85.94 169 THR A CA 1
ATOM 1364 C C . THR A 1 169 ? 5.540 6.951 -13.609 1.00 85.94 169 THR A C 1
ATOM 1366 O O . THR A 1 169 ? 6.339 6.947 -14.543 1.00 85.94 169 THR A O 1
ATOM 1369 N N . ALA A 1 170 ? 5.265 5.858 -12.892 1.00 86.75 170 ALA A N 1
ATOM 1370 C CA . ALA A 1 170 ? 5.917 4.571 -13.115 1.00 86.75 170 ALA A CA 1
ATOM 1371 C C . ALA A 1 170 ? 5.587 3.983 -14.498 1.00 86.75 170 ALA A C 1
ATOM 1373 O O . ALA A 1 170 ? 6.465 3.431 -15.158 1.00 86.75 170 ALA A O 1
ATOM 1374 N N . LEU A 1 171 ? 4.350 4.152 -14.984 1.00 85.94 171 LEU A N 1
ATOM 1375 C CA . LEU A 1 171 ? 3.956 3.752 -16.342 1.00 85.94 171 LEU A CA 1
ATOM 1376 C C . LEU A 1 171 ? 4.718 4.532 -17.417 1.00 85.94 171 LEU A C 1
ATOM 1378 O O . LEU A 1 171 ? 5.230 3.945 -18.372 1.00 85.94 171 LEU A O 1
ATOM 1382 N N . ASN A 1 172 ? 4.800 5.853 -17.265 1.00 85.81 172 ASN A N 1
ATOM 1383 C CA . ASN A 1 172 ? 5.493 6.719 -18.212 1.00 85.81 172 ASN A CA 1
ATOM 1384 C C . ASN A 1 172 ? 6.999 6.444 -18.208 1.00 85.81 172 ASN A C 1
ATOM 1386 O O . ASN A 1 172 ? 7.609 6.357 -19.277 1.00 85.81 172 ASN A O 1
ATOM 1390 N N . GLU A 1 173 ? 7.591 6.239 -17.027 1.00 85.44 173 GLU A N 1
ATOM 1391 C CA . GLU A 1 173 ? 8.996 5.870 -16.923 1.00 85.44 173 GLU A CA 1
ATOM 1392 C C . GLU A 1 173 ? 9.236 4.496 -17.561 1.00 85.44 173 GLU A C 1
ATOM 1394 O O . GLU A 1 173 ? 10.082 4.385 -18.446 1.00 85.44 173 GLU A O 1
ATOM 1399 N N . PHE A 1 174 ? 8.440 3.478 -17.221 1.00 87.31 174 PHE A N 1
ATOM 1400 C CA . PHE A 1 174 ? 8.536 2.144 -17.820 1.00 87.31 174 PHE A CA 1
ATOM 1401 C C . PHE A 1 174 ? 8.463 2.201 -19.350 1.00 87.31 174 PHE A C 1
ATOM 1403 O O . PHE A 1 174 ? 9.336 1.659 -20.030 1.00 87.31 174 PHE A O 1
ATOM 1410 N N . ARG A 1 175 ? 7.501 2.952 -19.899 1.00 85.62 175 ARG A N 1
ATOM 1411 C CA . ARG A 1 175 ? 7.361 3.150 -21.345 1.00 85.62 175 ARG A CA 1
ATOM 1412 C C . ARG A 1 175 ? 8.582 3.842 -21.951 1.00 85.62 175 ARG A C 1
ATOM 1414 O O . ARG A 1 175 ? 9.122 3.352 -22.937 1.00 85.62 175 ARG A O 1
ATOM 1421 N N . SER A 1 176 ? 9.053 4.944 -21.367 1.00 84.88 176 SER A N 1
ATOM 1422 C CA . SER A 1 176 ? 10.200 5.709 -21.893 1.00 84.88 176 SER A CA 1
ATOM 1423 C C . SER A 1 176 ? 11.520 4.925 -21.904 1.00 84.88 176 SER A C 1
ATOM 1425 O O . SER A 1 176 ? 12.412 5.211 -22.705 1.00 84.88 176 SER A O 1
ATOM 1427 N N . ARG A 1 177 ? 11.650 3.905 -21.044 1.00 81.56 177 ARG A N 1
ATOM 1428 C CA . ARG A 1 177 ? 12.819 3.013 -21.004 1.00 81.56 177 ARG A CA 1
ATOM 1429 C C . ARG A 1 177 ? 12.816 1.945 -22.098 1.00 81.56 177 ARG A C 1
ATOM 1431 O O . ARG A 1 177 ? 13.868 1.368 -22.362 1.00 81.56 177 ARG A O 1
ATOM 1438 N N . ILE A 1 178 ? 11.668 1.675 -22.715 1.00 79.88 178 ILE A N 1
ATOM 1439 C CA . ILE A 1 178 ? 11.480 0.580 -23.682 1.00 79.88 178 ILE A CA 1
ATOM 1440 C C . ILE A 1 178 ? 11.176 1.128 -25.082 1.00 79.88 178 ILE A C 1
ATOM 1442 O O . ILE A 1 178 ? 11.548 0.524 -26.087 1.00 79.88 178 ILE A O 1
ATOM 1446 N N . VAL A 1 179 ? 10.529 2.287 -25.148 1.00 82.81 179 VAL A N 1
ATOM 1447 C CA . VAL A 1 179 ? 10.112 2.953 -26.380 1.00 82.81 179 VAL A CA 1
ATOM 1448 C C . VAL A 1 179 ? 11.098 4.065 -26.733 1.00 82.81 179 VAL A C 1
ATOM 1450 O O . VAL A 1 179 ? 11.677 4.734 -25.868 1.00 82.81 179 VAL A O 1
ATOM 1453 N N . ASN A 1 180 ? 11.309 4.284 -28.026 1.00 75.88 180 ASN A N 1
ATOM 1454 C CA . ASN A 1 180 ? 11.984 5.483 -28.487 1.00 75.88 180 ASN A CA 1
ATOM 1455 C C . ASN A 1 180 ? 11.012 6.672 -28.466 1.00 75.88 180 ASN A C 1
ATOM 1457 O O . ASN A 1 180 ? 10.000 6.669 -29.160 1.00 75.88 180 ASN A O 1
ATOM 1461 N N . THR A 1 181 ? 11.320 7.690 -27.659 1.00 69.62 181 THR A N 1
ATOM 1462 C CA . THR A 1 181 ? 10.494 8.891 -27.472 1.00 69.62 181 THR A CA 1
ATOM 1463 C C . THR A 1 181 ? 10.237 9.657 -28.775 1.00 69.62 181 THR A C 1
ATOM 1465 O O . THR A 1 181 ? 9.227 10.343 -28.877 1.00 69.62 181 THR A O 1
ATOM 1468 N N . GLU A 1 182 ? 11.119 9.532 -29.770 1.00 67.56 182 GLU A N 1
ATOM 1469 C CA . GLU A 1 182 ? 11.012 10.246 -31.047 1.00 67.56 182 GLU A CA 1
ATOM 1470 C C . GLU A 1 182 ? 10.163 9.497 -32.082 1.00 67.56 182 GLU A C 1
ATOM 1472 O O . GLU A 1 182 ? 9.407 10.121 -32.822 1.00 67.56 182 GLU A O 1
ATOM 1477 N N . THR A 1 183 ? 10.262 8.164 -32.135 1.00 68.06 183 THR A N 1
ATOM 1478 C CA . THR A 1 183 ? 9.560 7.346 -33.143 1.00 68.06 183 THR A CA 1
ATOM 1479 C C . THR A 1 183 ? 8.301 6.668 -32.604 1.00 68.06 183 THR A C 1
ATOM 1481 O O . THR A 1 183 ? 7.450 6.251 -33.382 1.00 68.06 183 THR A O 1
ATOM 1484 N N . GLY A 1 184 ? 8.157 6.552 -31.281 1.00 73.56 184 GLY A N 1
ATOM 1485 C CA . GLY A 1 184 ? 7.066 5.817 -30.638 1.00 73.56 184 GLY A CA 1
ATOM 1486 C C . GLY A 1 184 ? 7.176 4.294 -30.770 1.00 73.56 184 GLY A C 1
ATOM 1487 O O . GLY A 1 184 ? 6.287 3.585 -30.301 1.00 73.56 184 GLY A O 1
ATOM 1488 N N . GLU A 1 185 ? 8.258 3.789 -31.368 1.00 77.06 185 GLU A N 1
ATOM 1489 C CA . GLU A 1 185 ? 8.484 2.364 -31.601 1.00 77.06 185 GLU A CA 1
ATOM 1490 C C . GLU A 1 185 ? 9.230 1.702 -30.434 1.00 77.06 185 GLU A C 1
ATOM 1492 O O . GLU A 1 185 ? 10.083 2.310 -29.777 1.00 77.06 185 GLU A O 1
ATOM 1497 N N . TYR A 1 186 ? 8.917 0.430 -30.182 1.00 80.62 186 TYR A N 1
ATOM 1498 C CA . TYR A 1 186 ? 9.610 -0.394 -29.194 1.00 80.62 186 TYR A CA 1
ATOM 1499 C C . TYR A 1 186 ? 11.040 -0.686 -29.654 1.00 80.62 186 TYR A C 1
ATOM 1501 O O . TYR A 1 186 ? 11.255 -1.177 -30.761 1.00 80.62 186 TYR A O 1
ATOM 1509 N N . GLU A 1 187 ? 12.024 -0.419 -28.792 1.00 82.12 187 GLU A N 1
ATOM 1510 C CA . GLU A 1 187 ? 13.443 -0.510 -29.132 1.00 82.12 187 GLU A CA 1
ATOM 1511 C C . GLU A 1 187 ? 14.137 -1.628 -28.326 1.00 82.12 187 GLU A C 1
ATOM 1513 O O . GLU A 1 187 ? 14.548 -1.420 -27.177 1.00 82.12 187 GLU A O 1
ATOM 1518 N N . PRO A 1 188 ? 14.347 -2.821 -28.922 1.00 80.12 188 PRO A N 1
ATOM 1519 C CA . PRO A 1 188 ? 15.031 -3.932 -28.258 1.00 80.12 188 PRO A CA 1
ATOM 1520 C C . PRO A 1 188 ? 16.436 -3.582 -27.756 1.00 80.12 188 PRO A C 1
ATOM 1522 O O . PRO A 1 188 ? 16.894 -4.130 -26.759 1.00 80.12 188 PRO A O 1
ATOM 1525 N N . GLN A 1 189 ? 17.136 -2.644 -28.401 1.00 78.31 189 GLN A N 1
ATOM 1526 C CA . GLN A 1 189 ? 18.466 -2.217 -27.954 1.00 78.31 189 GLN A CA 1
ATOM 1527 C C . GLN A 1 189 ? 18.419 -1.480 -26.607 1.00 78.31 189 GLN A C 1
ATOM 1529 O O . GLN A 1 189 ? 19.254 -1.745 -25.736 1.00 78.31 189 GLN A O 1
ATOM 1534 N N . LYS A 1 190 ? 17.416 -0.616 -26.395 1.00 79.69 190 LYS A N 1
ATOM 1535 C CA . LYS A 1 190 ? 17.180 0.022 -25.094 1.00 79.69 190 LYS A CA 1
ATOM 1536 C C . LYS A 1 190 ? 16.826 -1.011 -24.035 1.00 79.69 190 LYS A C 1
ATOM 1538 O O . LYS A 1 190 ? 17.459 -1.019 -22.979 1.00 79.69 190 LYS A O 1
ATOM 1543 N N . ALA A 1 191 ? 15.914 -1.936 -24.337 1.00 78.12 191 ALA A N 1
ATOM 1544 C CA . ALA A 1 191 ? 15.551 -3.012 -23.414 1.00 78.12 191 ALA A CA 1
ATOM 1545 C C . ALA A 1 191 ? 16.762 -3.885 -23.029 1.00 78.12 191 ALA A C 1
ATOM 1547 O O . ALA A 1 191 ? 16.963 -4.197 -21.855 1.00 78.12 191 ALA A O 1
ATOM 1548 N N . LEU A 1 192 ? 17.634 -4.208 -23.989 1.00 76.00 192 LEU A N 1
ATOM 1549 C CA . LEU A 1 192 ? 18.869 -4.959 -23.750 1.00 76.00 192 LEU A CA 1
ATOM 1550 C C . LEU A 1 192 ? 19.840 -4.224 -22.814 1.00 76.00 192 LEU A C 1
ATOM 1552 O O . LEU A 1 192 ? 20.529 -4.862 -22.014 1.00 76.00 192 LEU A O 1
ATOM 1556 N N . SER A 1 193 ? 19.902 -2.891 -22.894 1.00 75.69 193 SER A N 1
ATOM 1557 C CA . SER A 1 193 ? 20.766 -2.076 -22.029 1.00 75.69 193 SER A CA 1
ATOM 1558 C C . SER A 1 193 ? 20.374 -2.155 -20.546 1.00 75.69 193 SER A C 1
ATOM 1560 O O . SER A 1 193 ? 21.240 -2.077 -19.677 1.00 75.69 193 SER A O 1
ATOM 1562 N N . LEU A 1 194 ? 19.098 -2.404 -20.243 1.00 71.88 194 LEU A N 1
ATOM 1563 C CA . LEU A 1 194 ? 18.593 -2.542 -18.872 1.00 71.88 194 LEU A CA 1
ATOM 1564 C C . LEU A 1 194 ? 19.035 -3.862 -18.226 1.00 71.88 194 LEU A C 1
ATOM 1566 O O . LEU A 1 194 ? 19.273 -3.936 -17.023 1.00 71.88 194 LEU A O 1
ATOM 1570 N N . ILE A 1 195 ? 19.236 -4.895 -19.044 1.00 66.75 195 ILE A N 1
ATOM 1571 C CA . ILE A 1 195 ? 19.623 -6.245 -18.617 1.00 66.75 195 ILE A CA 1
ATOM 1572 C C . ILE A 1 195 ? 21.164 -6.381 -18.592 1.00 66.75 195 ILE A C 1
ATOM 1574 O O . ILE A 1 195 ? 21.711 -7.473 -18.431 1.00 66.75 195 ILE A O 1
ATOM 1578 N N . TYR A 1 196 ? 21.910 -5.270 -18.707 1.00 55.00 196 TYR A N 1
ATOM 1579 C CA . TYR A 1 196 ? 23.375 -5.248 -18.838 1.00 55.00 196 TYR A CA 1
ATOM 1580 C C . TYR A 1 196 ? 24.123 -6.007 -17.728 1.00 55.00 196 TYR A C 1
ATOM 1582 O O . TYR A 1 196 ? 25.128 -6.667 -17.992 1.00 55.00 196 TYR A O 1
ATOM 1590 N N . ASN A 1 197 ? 23.603 -6.001 -16.497 1.00 54.16 197 ASN A N 1
ATOM 1591 C CA . ASN A 1 197 ? 24.209 -6.735 -15.380 1.00 54.16 197 ASN A CA 1
ATOM 1592 C C . ASN A 1 197 ? 24.113 -8.267 -15.533 1.00 54.16 197 ASN A C 1
ATOM 1594 O O . ASN A 1 197 ? 24.953 -8.991 -15.001 1.00 54.16 197 ASN A O 1
ATOM 1598 N N . ILE A 1 198 ? 23.136 -8.763 -16.299 1.00 53.47 198 ILE A N 1
ATOM 1599 C CA . ILE A 1 198 ? 22.913 -10.190 -16.600 1.00 53.47 198 ILE A CA 1
ATOM 1600 C C . ILE A 1 198 ? 23.452 -10.546 -18.004 1.00 53.47 198 ILE A C 1
ATOM 1602 O O . ILE A 1 198 ? 23.744 -11.708 -18.291 1.00 53.47 198 ILE A O 1
ATOM 1606 N N . ARG A 1 199 ? 23.699 -9.532 -18.849 1.00 49.81 199 ARG A N 1
ATOM 1607 C CA . ARG A 1 199 ? 24.180 -9.614 -20.243 1.00 49.81 199 ARG A CA 1
ATOM 1608 C C . ARG A 1 199 ? 25.418 -10.481 -20.449 1.00 49.81 199 ARG A C 1
ATOM 1610 O O . ARG A 1 199 ? 25.560 -11.049 -21.524 1.00 49.81 199 ARG A O 1
ATOM 1617 N N . ARG A 1 200 ? 26.279 -10.654 -19.435 1.00 51.50 200 ARG A N 1
ATOM 1618 C CA . ARG A 1 200 ? 27.446 -11.561 -19.520 1.00 51.50 200 ARG A CA 1
ATOM 1619 C C . ARG A 1 200 ? 27.073 -13.020 -19.813 1.00 51.50 200 ARG A C 1
ATOM 1621 O O . ARG A 1 200 ? 27.943 -13.776 -20.224 1.00 51.50 200 ARG A O 1
ATOM 1628 N N . HIS A 1 201 ? 25.809 -13.401 -19.628 1.00 53.62 201 HIS A N 1
ATOM 1629 C CA . HIS A 1 201 ? 25.312 -14.752 -19.884 1.00 53.62 201 HIS A CA 1
ATOM 1630 C C . HIS A 1 201 ? 24.277 -14.817 -21.020 1.00 53.62 201 HIS A C 1
ATOM 1632 O O . HIS A 1 201 ? 23.677 -15.868 -21.236 1.00 53.62 201 HIS A O 1
ATOM 1638 N N . ILE A 1 202 ? 24.054 -13.714 -21.744 1.00 63.84 202 ILE A N 1
ATOM 1639 C CA . ILE A 1 202 ? 23.058 -13.630 -22.819 1.00 63.84 202 ILE A CA 1
ATOM 1640 C C . ILE A 1 202 ? 23.779 -13.638 -24.168 1.00 63.84 202 ILE A C 1
ATOM 1642 O O . ILE A 1 202 ? 24.688 -12.845 -24.409 1.00 63.84 202 ILE A O 1
ATOM 1646 N N . ASN A 1 203 ? 23.359 -14.525 -25.071 1.00 69.69 203 ASN A N 1
ATOM 1647 C CA . ASN A 1 203 ? 23.810 -14.494 -26.459 1.00 69.69 203 ASN A CA 1
ATOM 1648 C C . ASN A 1 203 ? 23.071 -13.365 -27.204 1.00 69.69 203 ASN A C 1
ATOM 1650 O O . ASN A 1 203 ? 21.846 -13.389 -27.313 1.00 69.69 203 ASN A O 1
ATOM 1654 N N . ILE A 1 204 ? 23.830 -12.380 -27.692 1.00 73.19 204 ILE A N 1
ATOM 1655 C CA . ILE A 1 204 ? 23.307 -11.156 -28.321 1.00 73.19 204 ILE A CA 1
ATOM 1656 C C . ILE A 1 204 ? 22.629 -11.454 -29.669 1.00 73.19 204 ILE A C 1
ATOM 1658 O O . ILE A 1 204 ? 21.607 -10.853 -29.982 1.00 73.19 204 ILE A O 1
ATOM 1662 N N . GLU A 1 205 ? 23.146 -12.408 -30.445 1.00 72.31 205 GLU A N 1
ATOM 1663 C CA . GLU A 1 205 ? 22.554 -12.803 -31.733 1.00 72.31 205 GLU A CA 1
ATOM 1664 C C . GLU A 1 205 ? 21.195 -13.479 -31.528 1.00 72.31 205 GLU A C 1
ATOM 1666 O O . GLU A 1 205 ? 20.218 -13.127 -32.184 1.00 72.31 205 GLU A O 1
ATOM 1671 N N . ALA A 1 206 ? 21.107 -14.386 -30.550 1.00 73.69 206 ALA A N 1
ATOM 1672 C CA . ALA A 1 206 ? 19.847 -15.014 -30.161 1.00 73.69 206 ALA A CA 1
ATOM 1673 C C . ALA A 1 206 ? 18.841 -13.981 -29.623 1.00 73.69 206 ALA A C 1
ATOM 1675 O O . ALA A 1 206 ? 17.651 -14.079 -29.905 1.00 73.69 206 ALA A O 1
ATOM 1676 N N . TYR A 1 207 ? 19.313 -12.961 -28.898 1.00 78.00 207 TYR A N 1
ATOM 1677 C CA . TYR A 1 207 ? 18.453 -11.892 -28.392 1.00 78.00 207 TYR A CA 1
ATOM 1678 C C . TYR A 1 207 ? 17.796 -11.106 -29.527 1.00 78.00 207 TYR A C 1
ATOM 1680 O O . TYR A 1 207 ? 16.585 -10.927 -29.511 1.00 78.00 207 TYR A O 1
ATOM 1688 N N . HIS A 1 208 ? 18.567 -10.675 -30.527 1.00 78.06 208 HIS A N 1
ATOM 1689 C CA . HIS A 1 208 ? 18.015 -9.932 -31.663 1.00 78.06 208 HIS A CA 1
ATOM 1690 C C . HIS A 1 208 ? 17.103 -10.780 -32.559 1.00 78.06 208 HIS A C 1
ATOM 1692 O O . HIS A 1 208 ? 16.231 -10.224 -33.219 1.00 78.06 208 HIS A O 1
ATOM 1698 N N . ALA A 1 209 ? 17.282 -12.105 -32.574 1.00 78.81 209 ALA A N 1
ATOM 1699 C CA . ALA A 1 209 ? 16.403 -13.017 -33.300 1.00 78.81 209 ALA A CA 1
ATOM 1700 C C . ALA A 1 209 ? 15.050 -13.234 -32.596 1.00 78.81 209 ALA A C 1
ATOM 1702 O O . ALA A 1 209 ? 14.027 -13.332 -33.267 1.00 78.81 209 ALA A O 1
ATOM 1703 N N . ILE A 1 210 ? 15.045 -13.311 -31.260 1.00 78.62 210 ILE A N 1
ATOM 1704 C CA . ILE A 1 210 ? 13.854 -13.645 -30.459 1.00 78.62 210 ILE A CA 1
ATOM 1705 C C . ILE A 1 210 ? 13.089 -12.386 -30.031 1.00 78.62 210 ILE A C 1
ATOM 1707 O O . ILE A 1 210 ? 11.861 -12.357 -30.061 1.00 78.62 210 ILE A O 1
ATOM 1711 N N . ILE A 1 211 ? 13.800 -11.337 -29.613 1.00 81.00 211 ILE A N 1
ATOM 1712 C CA . ILE A 1 211 ? 13.208 -10.103 -29.093 1.00 81.00 211 ILE A CA 1
ATOM 1713 C C . ILE A 1 211 ? 13.091 -9.083 -30.224 1.00 81.00 211 ILE A C 1
ATOM 1715 O O . ILE A 1 211 ? 13.965 -8.240 -30.437 1.00 81.00 211 ILE A O 1
ATOM 1719 N N . THR A 1 212 ? 11.981 -9.170 -30.952 1.00 84.00 212 THR A N 1
ATOM 1720 C CA . THR A 1 212 ? 11.564 -8.155 -31.924 1.00 84.00 212 THR A CA 1
ATOM 1721 C C . THR A 1 212 ? 10.753 -7.042 -31.241 1.00 84.00 212 THR A C 1
ATOM 1723 O O . THR A 1 212 ? 10.277 -7.231 -30.118 1.00 84.00 212 THR A O 1
ATOM 1726 N N . PRO A 1 213 ? 10.551 -5.879 -31.891 1.00 84.00 213 PRO A N 1
ATOM 1727 C CA . PRO A 1 213 ? 9.681 -4.823 -31.367 1.00 84.00 213 PRO A CA 1
ATOM 1728 C C . PRO A 1 213 ? 8.267 -5.308 -31.007 1.00 84.00 213 PRO A C 1
ATOM 1730 O O . PRO A 1 213 ? 7.740 -4.913 -29.974 1.00 84.00 213 PRO A O 1
ATOM 1733 N N . GLN A 1 214 ? 7.685 -6.217 -31.800 1.00 85.31 214 GLN A N 1
ATOM 1734 C CA . GLN A 1 214 ? 6.352 -6.779 -31.539 1.00 85.31 214 GLN A CA 1
ATOM 1735 C C . GLN A 1 214 ? 6.338 -7.661 -30.285 1.00 85.31 214 GLN A C 1
ATOM 1737 O O . GLN A 1 214 ? 5.469 -7.528 -29.432 1.00 85.31 214 GLN A O 1
ATOM 1742 N N . VAL A 1 215 ? 7.343 -8.528 -30.132 1.00 84.31 215 VAL A N 1
ATOM 1743 C CA . VAL A 1 215 ? 7.504 -9.373 -28.936 1.00 84.31 215 VAL A CA 1
ATOM 1744 C C . VAL A 1 215 ? 7.688 -8.497 -27.695 1.00 84.31 215 VAL A C 1
ATOM 1746 O O . VAL A 1 215 ? 7.149 -8.796 -26.633 1.00 84.31 215 VAL A O 1
ATOM 1749 N N . LEU A 1 216 ? 8.429 -7.396 -27.816 1.00 84.94 216 LEU A N 1
ATOM 1750 C CA . LEU A 1 216 ? 8.646 -6.458 -26.720 1.00 84.94 216 LEU A CA 1
ATOM 1751 C C . LEU A 1 216 ? 7.359 -5.714 -26.323 1.00 84.94 216 LEU A C 1
ATOM 1753 O O . LEU A 1 216 ? 7.111 -5.533 -25.131 1.00 84.94 216 LEU A O 1
ATOM 1757 N N . GLU A 1 217 ? 6.526 -5.346 -27.297 1.00 87.31 217 GLU A N 1
ATOM 1758 C CA . GLU A 1 217 ? 5.188 -4.790 -27.072 1.00 87.31 217 GLU A CA 1
ATOM 1759 C C . GLU A 1 217 ? 4.262 -5.775 -26.347 1.00 87.31 217 GLU A C 1
ATOM 1761 O O . GLU A 1 217 ? 3.619 -5.409 -25.363 1.00 87.31 217 GLU A O 1
ATOM 1766 N N . GLU A 1 218 ? 4.234 -7.041 -26.773 1.00 87.62 218 GLU A N 1
ATOM 1767 C CA . GLU A 1 218 ? 3.464 -8.093 -26.100 1.00 87.62 218 GLU A CA 1
ATOM 1768 C C . GLU A 1 218 ? 3.880 -8.254 -24.635 1.00 87.62 218 GLU A C 1
ATOM 1770 O O . GLU A 1 218 ? 3.027 -8.345 -23.752 1.00 87.62 218 GLU A O 1
ATOM 1775 N N . ILE A 1 219 ? 5.191 -8.286 -24.363 1.00 85.69 219 ILE A N 1
ATOM 1776 C CA . ILE A 1 219 ? 5.716 -8.397 -22.997 1.00 85.69 219 ILE A CA 1
ATOM 1777 C C . ILE A 1 219 ? 5.296 -7.183 -22.170 1.00 85.69 219 ILE A C 1
ATOM 1779 O O . ILE A 1 219 ? 4.827 -7.341 -21.044 1.00 85.69 219 ILE A O 1
ATOM 1783 N N . HIS A 1 220 ? 5.451 -5.981 -22.725 1.00 87.19 220 HIS A N 1
ATOM 1784 C CA . HIS A 1 220 ? 5.061 -4.743 -22.064 1.00 87.19 220 HIS A CA 1
ATOM 1785 C C . HIS A 1 220 ? 3.574 -4.764 -21.683 1.00 87.19 220 HIS A C 1
ATOM 1787 O O . HIS A 1 220 ? 3.243 -4.562 -20.516 1.00 87.19 220 HIS A O 1
ATOM 1793 N N . ASN A 1 221 ? 2.688 -5.088 -22.626 1.00 86.62 221 ASN A N 1
ATOM 1794 C CA . ASN A 1 221 ? 1.246 -5.127 -22.383 1.00 86.62 221 ASN A CA 1
ATOM 1795 C C . ASN A 1 221 ? 0.859 -6.225 -21.381 1.00 86.62 221 ASN A C 1
ATOM 1797 O O . ASN A 1 221 ? 0.085 -5.956 -20.466 1.00 86.62 221 ASN A O 1
ATOM 1801 N N . SER A 1 222 ? 1.466 -7.414 -21.474 1.00 86.88 222 SER A N 1
ATOM 1802 C CA . SER A 1 222 ? 1.255 -8.506 -20.511 1.00 86.88 222 SER A CA 1
ATOM 1803 C C . SER A 1 222 ? 1.615 -8.087 -19.084 1.00 86.88 222 SER A C 1
ATOM 1805 O O . SER A 1 222 ? 0.882 -8.390 -18.150 1.00 86.88 222 SER A O 1
ATOM 1807 N N . ILE A 1 223 ? 2.727 -7.372 -18.894 1.00 86.06 223 ILE A N 1
ATOM 1808 C CA . ILE A 1 223 ? 3.138 -6.879 -17.570 1.00 86.06 223 ILE A CA 1
ATOM 1809 C C . ILE A 1 223 ? 2.132 -5.851 -17.044 1.00 86.06 223 ILE A C 1
ATOM 1811 O O . ILE A 1 223 ? 1.787 -5.873 -15.864 1.00 86.06 223 ILE A O 1
ATOM 1815 N N . LEU A 1 224 ? 1.642 -4.956 -17.905 1.00 84.56 224 LEU A N 1
ATOM 1816 C CA . LEU A 1 224 ? 0.655 -3.958 -17.499 1.00 84.56 224 LEU A CA 1
ATOM 1817 C C . LEU A 1 224 ? -0.679 -4.589 -17.095 1.00 84.56 224 LEU A C 1
ATOM 1819 O O . LEU A 1 224 ? -1.254 -4.169 -16.096 1.00 84.56 224 LEU A O 1
ATOM 1823 N N . GLU A 1 225 ? -1.152 -5.596 -17.827 1.00 84.50 225 GLU A N 1
ATOM 1824 C CA . GLU A 1 225 ? -2.359 -6.347 -17.462 1.00 84.50 225 GLU A CA 1
ATOM 1825 C C . GLU A 1 225 ? -2.185 -7.087 -16.129 1.00 84.50 225 GLU A C 1
ATOM 1827 O O . GLU A 1 225 ? -3.093 -7.093 -15.304 1.00 84.50 225 GLU A O 1
ATOM 1832 N N . GLU A 1 226 ? -1.000 -7.649 -15.873 1.00 80.62 226 GLU A N 1
ATOM 1833 C CA . GLU A 1 226 ? -0.709 -8.400 -14.646 1.00 80.62 226 GLU A CA 1
ATOM 1834 C C . GLU A 1 226 ? -0.660 -7.535 -13.378 1.00 80.62 226 GLU A C 1
ATOM 1836 O O . GLU A 1 226 ? -1.004 -8.019 -12.300 1.00 80.62 226 GLU A O 1
ATOM 1841 N N . PHE A 1 227 ? -0.218 -6.276 -13.475 1.00 78.81 227 PHE A N 1
ATOM 1842 C CA . PHE A 1 227 ? -0.052 -5.392 -12.311 1.00 78.81 227 PHE A CA 1
ATOM 1843 C C . PHE A 1 227 ? -1.167 -4.353 -12.144 1.00 78.81 227 PHE A C 1
ATOM 1845 O O . PHE A 1 227 ? -1.136 -3.584 -11.178 1.00 78.81 227 PHE A O 1
ATOM 1852 N N . ARG A 1 228 ? -2.174 -4.325 -13.021 1.00 74.94 228 ARG A N 1
ATOM 1853 C CA . ARG A 1 228 ? -3.261 -3.334 -12.993 1.00 74.94 228 ARG A CA 1
ATOM 1854 C C . ARG A 1 228 ? -4.593 -3.929 -12.528 1.00 74.94 228 ARG A C 1
ATOM 1856 O O . ARG A 1 228 ? -5.617 -3.749 -13.178 1.00 74.94 228 ARG A O 1
ATOM 1863 N N . ASP A 1 229 ? -4.569 -4.612 -11.388 1.00 80.75 229 ASP A N 1
ATOM 1864 C CA . ASP A 1 229 ? -5.772 -5.152 -10.740 1.00 80.75 229 ASP A CA 1
ATOM 1865 C C . ASP A 1 229 ? -6.645 -4.047 -10.117 1.00 80.75 229 ASP A C 1
ATOM 1867 O O . ASP A 1 229 ? -7.872 -4.102 -10.153 1.00 80.75 229 ASP A O 1
ATOM 1871 N N . TRP A 1 230 ? -6.022 -2.987 -9.593 1.00 84.06 230 TRP A N 1
ATOM 1872 C CA . TRP A 1 230 ? -6.735 -1.852 -9.020 1.00 84.06 230 TRP A CA 1
ATOM 1873 C C . TRP A 1 230 ? -6.485 -0.572 -9.817 1.00 84.06 230 TRP A C 1
ATOM 1875 O O . TRP A 1 230 ? -5.350 -0.220 -10.150 1.00 84.06 230 TRP A O 1
ATOM 1885 N N . SER A 1 231 ? -7.561 0.161 -10.090 1.00 73.56 231 SER A N 1
ATOM 1886 C CA . SER A 1 231 ? -7.521 1.474 -10.724 1.00 73.56 231 SER A CA 1
ATOM 1887 C C . SER A 1 231 ? -8.243 2.495 -9.865 1.00 73.56 231 SER A C 1
ATOM 1889 O O . SER A 1 231 ? -9.295 2.200 -9.301 1.00 73.56 231 SER A O 1
ATOM 1891 N N . VAL A 1 232 ? -7.722 3.719 -9.844 1.00 69.12 232 VAL A N 1
ATOM 1892 C CA . VAL A 1 232 ? -8.474 4.863 -9.332 1.00 69.12 232 VAL A CA 1
ATOM 1893 C C . VAL A 1 232 ? -9.744 4.991 -10.174 1.00 69.12 232 VAL A C 1
ATOM 1895 O O . VAL A 1 232 ? -9.663 4.967 -11.407 1.00 69.12 232 VAL A O 1
ATOM 1898 N N . SER A 1 233 ? -10.907 5.111 -9.530 1.00 60.34 233 SER A N 1
ATOM 1899 C CA . SER A 1 233 ? -12.128 5.557 -10.205 1.00 60.34 233 SER A CA 1
ATOM 1900 C C . SER A 1 233 ? -11.791 6.814 -11.004 1.00 60.34 233 SER A C 1
ATOM 1902 O O . SER A 1 233 ? -11.070 7.674 -10.502 1.00 60.34 233 SER A O 1
ATOM 1904 N N . ALA A 1 234 ? -12.246 6.918 -12.252 1.00 51.69 234 ALA A N 1
ATOM 1905 C CA . ALA A 1 234 ? -11.959 8.053 -13.134 1.00 51.69 234 ALA A CA 1
ATOM 1906 C C . ALA A 1 234 ? -12.681 9.344 -12.685 1.00 51.69 234 ALA A C 1
ATOM 1908 O O . ALA A 1 234 ? -13.334 10.013 -13.480 1.00 51.69 234 ALA A O 1
ATOM 1909 N N . GLU A 1 235 ? -12.618 9.664 -11.396 1.00 51.66 235 GLU A N 1
ATOM 1910 C CA . GLU A 1 235 ? -13.121 10.892 -10.816 1.00 51.66 235 GLU A CA 1
ATOM 1911 C C . GLU A 1 235 ? -12.218 12.046 -11.255 1.00 51.66 235 GLU A C 1
ATOM 1913 O O . GLU A 1 235 ? -10.988 12.013 -11.109 1.00 51.66 235 GLU A O 1
ATOM 1918 N N . GLU A 1 236 ? -12.841 13.075 -11.826 1.00 51.50 236 GLU A N 1
ATOM 1919 C CA . GLU A 1 236 ? -12.179 14.337 -12.128 1.00 51.50 236 GLU A CA 1
ATOM 1920 C C . GLU A 1 236 ? -11.519 14.877 -10.848 1.00 51.50 236 GLU A C 1
ATOM 1922 O O . GLU A 1 236 ? -12.170 15.062 -9.822 1.00 51.50 236 GLU A O 1
ATOM 1927 N N . GLY A 1 237 ? -10.203 15.106 -10.899 1.00 63.97 237 GLY A N 1
ATOM 1928 C CA . GLY A 1 237 ? -9.461 15.740 -9.807 1.00 63.97 237 GLY A CA 1
ATOM 1929 C C . GLY A 1 237 ? -8.512 14.845 -9.007 1.00 63.97 237 GLY A C 1
ATOM 1930 O O . GLY A 1 237 ? -7.829 15.377 -8.138 1.00 63.97 237 GLY A O 1
ATOM 1931 N N . PHE A 1 238 ? -8.360 13.541 -9.292 1.00 74.31 238 PHE A N 1
ATOM 1932 C CA . PHE A 1 238 ? -7.366 12.709 -8.576 1.00 74.31 238 PHE A CA 1
ATOM 1933 C C . PHE A 1 238 ? -5.955 13.323 -8.607 1.00 74.31 238 PHE A C 1
ATOM 1935 O O . PHE A 1 238 ? -5.300 13.430 -7.575 1.00 74.31 238 PHE A O 1
ATOM 1942 N N . HIS A 1 239 ? -5.514 13.810 -9.771 1.00 71.81 239 HIS A N 1
ATOM 1943 C CA . HIS A 1 239 ? -4.221 14.489 -9.909 1.00 71.81 239 HIS A CA 1
ATOM 1944 C C . HIS A 1 239 ? -4.118 15.755 -9.040 1.00 71.81 239 HIS A C 1
ATOM 1946 O O . HIS A 1 239 ? -3.091 15.979 -8.406 1.00 71.81 239 HIS A O 1
ATOM 1952 N N . GLU A 1 240 ? -5.181 16.558 -8.959 1.00 72.81 240 GLU A N 1
ATOM 1953 C CA . GLU A 1 240 ? -5.225 17.765 -8.122 1.00 72.81 240 GLU A CA 1
ATOM 1954 C C . GLU A 1 240 ? -5.198 17.414 -6.626 1.00 72.81 240 GLU A C 1
ATOM 1956 O O . GLU A 1 240 ? -4.500 18.045 -5.834 1.00 72.81 240 GLU A O 1
ATOM 1961 N N . GLN A 1 241 ? -5.871 16.333 -6.236 1.00 75.81 241 GLN A N 1
ATOM 1962 C CA . GLN A 1 241 ? -5.850 15.844 -4.861 1.00 75.81 241 GLN A CA 1
ATOM 1963 C C . GLN A 1 241 ? -4.505 15.203 -4.478 1.00 75.81 241 GLN A C 1
ATOM 1965 O O . GLN A 1 241 ? -4.093 15.297 -3.321 1.00 75.81 241 GLN A O 1
ATOM 1970 N N . VAL A 1 242 ? -3.794 14.583 -5.426 1.00 78.19 242 VAL A N 1
ATOM 1971 C CA . VAL A 1 242 ? -2.401 14.143 -5.229 1.00 78.19 242 VAL A CA 1
ATOM 1972 C C . VAL A 1 242 ? -1.491 15.356 -5.036 1.00 78.19 242 VAL A C 1
ATOM 1974 O O . VAL A 1 242 ? -0.648 15.350 -4.140 1.00 78.19 242 VAL A O 1
ATOM 1977 N N . LEU A 1 243 ? -1.692 16.435 -5.801 1.00 74.00 243 LEU A N 1
ATOM 1978 C CA . LEU A 1 243 ? -0.963 17.690 -5.594 1.00 74.00 243 LEU A CA 1
ATOM 1979 C C . LEU A 1 243 ? -1.256 18.308 -4.221 1.00 74.00 243 LEU A C 1
ATOM 1981 O O . LEU A 1 243 ? -0.340 18.850 -3.605 1.00 74.00 243 LEU A O 1
ATOM 1985 N N . ALA A 1 244 ? -2.468 18.156 -3.685 1.00 76.88 244 ALA A N 1
ATOM 1986 C CA . ALA A 1 244 ? -2.795 18.605 -2.330 1.00 76.88 244 ALA A CA 1
ATOM 1987 C C . ALA A 1 244 ? -1.984 17.882 -1.233 1.00 76.88 244 ALA A C 1
ATOM 1989 O O . ALA A 1 244 ? -1.757 18.457 -0.173 1.00 76.88 244 ALA A O 1
ATOM 1990 N N . GLN A 1 245 ? -1.476 16.667 -1.484 1.00 81.31 245 GLN A N 1
ATOM 1991 C CA . GLN A 1 245 ? -0.581 15.955 -0.554 1.00 81.31 245 GLN A CA 1
ATOM 1992 C C . GLN A 1 245 ? 0.852 16.505 -0.537 1.00 81.31 245 GLN A C 1
ATOM 1994 O O . GLN A 1 245 ? 1.681 16.065 0.261 1.00 81.31 245 GLN A O 1
ATOM 1999 N N . THR A 1 246 ? 1.171 17.464 -1.411 1.00 80.25 246 THR A N 1
ATOM 2000 C CA . THR A 1 246 ? 2.526 18.011 -1.528 1.00 80.25 246 THR A CA 1
ATOM 2001 C C . THR A 1 246 ? 3.013 18.601 -0.207 1.00 80.25 246 THR A C 1
ATOM 2003 O O . THR A 1 246 ? 4.169 18.386 0.138 1.00 80.25 246 THR A O 1
ATOM 2006 N N . SER A 1 247 ? 2.155 19.271 0.571 1.00 82.62 247 SER A N 1
ATOM 2007 C CA . SER A 1 247 ? 2.551 19.853 1.862 1.00 82.62 247 SER A CA 1
ATOM 2008 C C . SER A 1 247 ? 3.019 18.802 2.867 1.00 82.62 247 SER A C 1
ATOM 2010 O O . SER A 1 247 ? 4.044 18.989 3.519 1.00 82.62 247 SER A O 1
ATOM 2012 N N . ASP A 1 248 ? 2.301 17.685 2.971 1.00 84.94 248 ASP A N 1
ATOM 2013 C CA . ASP A 1 248 ? 2.607 16.628 3.937 1.00 84.94 248 ASP A CA 1
ATOM 2014 C C . ASP A 1 248 ? 3.900 15.906 3.556 1.00 84.94 248 ASP A C 1
ATOM 2016 O O . ASP A 1 248 ? 4.763 15.671 4.405 1.00 84.94 248 ASP A O 1
ATOM 2020 N N . VAL A 1 249 ? 4.090 15.650 2.258 1.00 85.88 249 VAL A N 1
ATOM 2021 C CA . VAL A 1 249 ? 5.337 15.085 1.734 1.00 85.88 249 VAL A CA 1
ATOM 2022 C C . VAL A 1 249 ? 6.503 16.060 1.927 1.00 85.88 249 VAL A C 1
ATOM 2024 O O . VAL A 1 249 ? 7.557 15.643 2.396 1.00 85.88 249 VAL A O 1
ATOM 2027 N N . VAL A 1 250 ? 6.344 17.359 1.653 1.00 84.44 250 VAL A N 1
ATOM 2028 C CA . VAL A 1 250 ? 7.407 18.358 1.885 1.00 84.44 250 VAL A CA 1
ATOM 2029 C C . VAL A 1 250 ? 7.791 18.424 3.363 1.00 84.44 250 VAL A C 1
ATOM 2031 O O . VAL A 1 250 ? 8.978 18.352 3.685 1.00 84.44 250 VAL A O 1
ATOM 2034 N N . ASN A 1 251 ? 6.811 18.480 4.267 1.00 87.00 251 ASN A N 1
ATOM 2035 C CA . ASN A 1 251 ? 7.060 18.465 5.709 1.00 87.00 251 ASN A CA 1
ATOM 2036 C C . ASN A 1 251 ? 7.816 17.196 6.133 1.00 87.00 251 ASN A C 1
ATOM 2038 O O . ASN A 1 251 ? 8.765 17.261 6.924 1.00 87.00 251 ASN A O 1
ATOM 2042 N N . PHE A 1 252 ? 7.442 16.042 5.573 1.00 89.62 252 PHE A N 1
ATOM 2043 C CA . PHE A 1 252 ? 8.140 14.781 5.800 1.00 89.62 252 PHE A CA 1
ATOM 2044 C C . PHE A 1 252 ? 9.604 14.843 5.344 1.00 89.62 252 PHE A C 1
ATOM 2046 O O . PHE A 1 252 ? 10.502 14.477 6.108 1.00 89.62 252 PHE A O 1
ATOM 2053 N N . LEU A 1 253 ? 9.860 15.329 4.127 1.00 87.75 253 LEU A N 1
ATOM 2054 C CA . LEU A 1 253 ? 11.205 15.450 3.563 1.00 87.75 253 LEU A CA 1
ATOM 2055 C C . LEU A 1 253 ? 12.088 16.383 4.397 1.00 87.75 253 LEU A C 1
ATOM 2057 O O . LEU A 1 253 ? 13.222 16.027 4.722 1.00 87.75 253 LEU A O 1
ATOM 2061 N N . GLN A 1 254 ? 11.560 17.544 4.788 1.00 85.75 254 GLN A N 1
ATOM 2062 C CA . GLN A 1 254 ? 12.271 18.518 5.619 1.00 85.75 254 GLN A CA 1
ATOM 2063 C C . GLN A 1 254 ? 12.614 17.941 6.997 1.00 85.75 254 GLN A C 1
ATOM 2065 O O . GLN A 1 254 ? 13.750 18.069 7.456 1.00 85.75 254 GLN A O 1
ATOM 2070 N N . THR A 1 255 ? 11.673 17.230 7.625 1.00 88.69 255 THR A N 1
ATOM 2071 C CA . THR A 1 255 ? 11.895 16.565 8.921 1.00 88.69 255 THR A CA 1
ATOM 2072 C C . THR A 1 255 ? 13.029 15.535 8.848 1.00 88.69 255 THR A C 1
ATOM 2074 O O . THR A 1 255 ? 13.814 15.403 9.787 1.00 88.69 255 THR A O 1
ATOM 2077 N N . HIS A 1 256 ? 13.173 14.844 7.713 1.00 88.75 256 HIS A N 1
ATOM 2078 C CA . HIS A 1 256 ? 14.165 13.780 7.511 1.00 88.75 256 HIS A CA 1
ATOM 2079 C C . HIS A 1 256 ? 15.373 14.211 6.658 1.00 88.75 256 HIS A C 1
ATOM 2081 O O . HIS A 1 256 ? 16.114 13.367 6.146 1.00 88.75 256 HIS A O 1
ATOM 2087 N N . HIS A 1 257 ? 15.624 15.520 6.545 1.00 85.81 257 HIS A N 1
ATOM 2088 C CA . HIS A 1 257 ? 16.700 16.109 5.738 1.00 85.81 257 HIS A CA 1
ATOM 2089 C C . HIS A 1 257 ? 18.078 15.470 5.994 1.00 85.81 257 HIS A C 1
ATOM 2091 O O . HIS A 1 257 ? 18.842 15.196 5.066 1.00 85.81 257 HIS A O 1
ATOM 2097 N N . SER A 1 258 ? 18.425 15.212 7.259 1.00 85.38 258 SER A N 1
ATOM 2098 C CA . SER A 1 258 ? 19.723 14.635 7.641 1.00 85.38 258 SER A CA 1
ATOM 2099 C C . SER A 1 258 ? 19.947 13.232 7.067 1.00 85.38 258 SER A C 1
ATOM 2101 O O . SER A 1 258 ? 21.066 12.912 6.659 1.00 85.38 258 SER A O 1
ATOM 2103 N N . ILE A 1 259 ? 18.891 12.419 6.985 1.00 85.62 259 ILE A N 1
ATOM 2104 C CA . ILE A 1 259 ? 18.935 11.062 6.432 1.00 85.62 259 ILE A CA 1
ATOM 2105 C C . ILE A 1 259 ? 19.083 11.142 4.913 1.00 85.62 259 ILE A C 1
ATOM 2107 O O . ILE A 1 259 ? 19.991 10.526 4.358 1.00 85.62 259 ILE A O 1
ATOM 2111 N N . TYR A 1 260 ? 18.285 11.976 4.244 1.00 85.69 260 TYR A N 1
ATOM 2112 C CA . TYR A 1 260 ? 18.379 12.178 2.796 1.00 85.69 260 TYR A CA 1
ATOM 2113 C C . TYR A 1 260 ? 19.742 12.710 2.341 1.00 85.69 260 TYR A C 1
ATOM 2115 O O . TYR A 1 260 ? 20.261 12.285 1.304 1.00 85.69 260 TYR A O 1
ATOM 2123 N N . LYS A 1 261 ? 20.395 13.550 3.153 1.00 83.50 261 LYS A N 1
ATOM 2124 C CA . LYS A 1 261 ? 21.784 13.962 2.913 1.00 83.50 261 LYS A CA 1
ATOM 2125 C C . LYS A 1 261 ? 22.742 12.765 2.908 1.00 83.50 261 LYS A C 1
ATOM 2127 O O . LYS A 1 261 ? 23.597 12.668 2.031 1.00 83.50 261 LYS A O 1
ATOM 2132 N N . GLN A 1 262 ? 22.587 11.822 3.839 1.00 83.50 262 GLN A N 1
ATOM 2133 C CA . GLN A 1 262 ? 23.400 10.600 3.862 1.00 83.50 262 GLN A CA 1
ATOM 2134 C C . GLN A 1 262 ? 23.112 9.702 2.656 1.00 83.50 262 GLN A C 1
ATOM 2136 O O . GLN A 1 262 ? 24.057 9.241 2.014 1.00 83.50 262 GLN A O 1
ATOM 2141 N N . VAL A 1 263 ? 21.836 9.493 2.306 1.00 82.62 263 VAL A N 1
ATOM 2142 C CA . VAL A 1 263 ? 21.439 8.720 1.112 1.00 82.62 263 VAL A CA 1
ATOM 2143 C C . VAL A 1 263 ? 22.074 9.304 -0.143 1.00 82.62 263 VAL A C 1
ATOM 2145 O O . VAL A 1 263 ? 22.679 8.571 -0.925 1.00 82.62 263 VAL A O 1
ATOM 2148 N N . THR A 1 264 ? 22.032 10.627 -0.284 1.00 80.62 264 THR A N 1
ATOM 2149 C CA . THR A 1 264 ? 22.638 11.347 -1.408 1.00 80.62 264 THR A CA 1
ATOM 2150 C C . THR A 1 264 ? 24.145 11.113 -1.478 1.00 80.62 264 THR A C 1
ATOM 2152 O O . THR A 1 264 ? 24.658 10.767 -2.539 1.00 80.62 264 THR A O 1
ATOM 2155 N N . ILE A 1 265 ? 24.861 11.179 -0.349 1.00 79.31 265 ILE A N 1
ATOM 2156 C CA . ILE A 1 265 ? 26.299 10.862 -0.296 1.00 79.31 265 ILE A CA 1
ATOM 2157 C C . ILE A 1 265 ? 26.565 9.412 -0.742 1.00 79.31 265 ILE A C 1
ATOM 2159 O O . ILE A 1 265 ? 27.519 9.152 -1.482 1.00 79.31 265 ILE A O 1
ATOM 2163 N N . PHE A 1 266 ? 25.732 8.453 -0.327 1.00 77.94 266 PHE A N 1
ATOM 2164 C CA . PHE A 1 266 ? 25.866 7.055 -0.746 1.00 77.94 266 PHE A CA 1
ATOM 2165 C C . PHE A 1 266 ? 25.554 6.841 -2.234 1.00 77.94 266 PHE A C 1
ATOM 2167 O O . PHE A 1 266 ? 26.263 6.068 -2.885 1.00 77.94 266 PHE A O 1
ATOM 2174 N N . LYS A 1 267 ? 24.531 7.511 -2.781 1.00 77.06 267 LYS A N 1
ATOM 2175 C CA . LYS A 1 267 ? 24.182 7.461 -4.212 1.00 77.06 267 LYS A CA 1
ATOM 2176 C C . LYS A 1 267 ? 25.259 8.138 -5.069 1.00 77.06 267 LYS A C 1
ATOM 2178 O O . LYS A 1 267 ? 25.658 7.577 -6.089 1.00 77.06 267 LYS A O 1
ATOM 2183 N N . ALA A 1 268 ? 25.828 9.254 -4.612 1.00 71.31 268 ALA A N 1
ATOM 2184 C CA . ALA A 1 268 ? 26.916 9.955 -5.294 1.00 71.31 268 ALA A CA 1
ATOM 2185 C C . ALA A 1 268 ? 28.162 9.077 -5.476 1.00 71.31 268 ALA A C 1
ATOM 2187 O O . ALA A 1 268 ? 28.725 9.011 -6.565 1.00 71.31 268 ALA A O 1
ATOM 2188 N N . ARG A 1 269 ? 28.539 8.297 -4.452 1.00 70.25 269 ARG A N 1
ATOM 2189 C CA . ARG A 1 269 ? 29.653 7.329 -4.539 1.00 70.25 269 ARG A CA 1
ATOM 2190 C C . ARG A 1 269 ? 29.437 6.219 -5.574 1.00 70.25 269 ARG A C 1
ATOM 2192 O O . ARG A 1 269 ? 30.398 5.557 -5.952 1.00 70.25 269 ARG A O 1
ATOM 2199 N N . ARG A 1 270 ? 28.194 5.993 -6.006 1.00 64.81 270 ARG A N 1
ATOM 2200 C CA . ARG A 1 270 ? 27.811 4.999 -7.020 1.00 64.81 270 ARG A CA 1
ATOM 2201 C C . ARG A 1 270 ? 27.487 5.626 -8.384 1.00 64.81 270 ARG A C 1
ATOM 2203 O O . ARG A 1 270 ? 27.021 4.910 -9.262 1.00 64.81 270 ARG A O 1
ATOM 2210 N N . GLY A 1 271 ? 27.729 6.930 -8.561 1.00 59.28 271 GLY A N 1
ATOM 2211 C CA . GLY A 1 271 ? 27.454 7.651 -9.810 1.00 59.28 271 GLY A CA 1
ATOM 2212 C C . GLY A 1 271 ? 25.987 8.054 -10.013 1.00 59.28 271 GLY A C 1
ATOM 2213 O O . GLY A 1 271 ? 25.584 8.298 -11.141 1.00 59.28 271 GLY A O 1
ATOM 2214 N N . GLY A 1 272 ? 25.177 8.097 -8.948 1.00 57.09 272 GLY A N 1
ATOM 2215 C CA . GLY A 1 272 ? 23.752 8.461 -8.994 1.00 57.09 272 GLY A CA 1
ATOM 2216 C C . GLY A 1 272 ? 23.425 9.855 -8.445 1.00 57.09 272 GLY A C 1
ATOM 2217 O O . GLY A 1 272 ? 22.290 10.076 -8.037 1.00 57.09 272 GLY A O 1
ATOM 2218 N N . ALA A 1 273 ? 24.405 10.761 -8.348 1.00 53.97 273 ALA A N 1
ATOM 2219 C CA . ALA A 1 273 ? 24.187 12.112 -7.811 1.00 53.97 273 ALA A CA 1
ATOM 2220 C C . ALA A 1 273 ? 23.308 12.982 -8.727 1.00 53.97 273 ALA A C 1
ATOM 2222 O O . ALA A 1 273 ? 22.493 13.753 -8.234 1.00 53.97 273 ALA A O 1
ATOM 2223 N N . ASP A 1 274 ? 23.430 12.810 -10.044 1.00 51.22 274 ASP A N 1
ATOM 2224 C CA . ASP A 1 274 ? 22.898 13.745 -11.050 1.00 51.22 274 ASP A CA 1
ATOM 2225 C C . ASP A 1 274 ? 21.378 13.655 -11.265 1.00 51.22 274 ASP A C 1
ATOM 2227 O O . ASP A 1 274 ? 20.821 14.382 -12.081 1.00 51.22 274 ASP A O 1
ATOM 2231 N N . LYS A 1 275 ? 20.701 12.742 -10.561 1.00 60.16 275 LYS A N 1
ATOM 2232 C CA . LYS A 1 275 ? 19.254 12.514 -10.682 1.00 60.16 275 LYS A CA 1
ATOM 2233 C C . LYS A 1 275 ? 18.452 12.996 -9.473 1.00 60.16 275 LYS A C 1
ATOM 2235 O O . LYS A 1 275 ? 17.228 12.909 -9.471 1.00 60.16 275 LYS A O 1
ATOM 2240 N N . ARG A 1 276 ? 19.132 13.489 -8.433 1.00 68.94 276 ARG A N 1
ATOM 2241 C CA . ARG A 1 276 ? 18.475 14.050 -7.246 1.00 68.94 276 ARG A CA 1
ATOM 2242 C C . ARG A 1 276 ? 17.759 15.341 -7.610 1.00 68.94 276 ARG A C 1
ATOM 2244 O O . ARG A 1 276 ? 18.213 16.088 -8.473 1.00 68.94 276 ARG A O 1
ATOM 2251 N N . THR A 1 277 ? 16.667 15.631 -6.916 1.00 58.06 277 THR A N 1
ATOM 2252 C CA . THR A 1 277 ? 15.973 16.902 -7.111 1.00 58.06 277 THR A CA 1
ATOM 2253 C C . THR A 1 277 ? 16.670 18.019 -6.343 1.00 58.06 277 THR A C 1
ATOM 2255 O O . THR A 1 277 ? 16.703 18.041 -5.111 1.00 58.06 277 THR A O 1
ATOM 2258 N N . THR A 1 278 ? 17.227 18.969 -7.090 1.00 58.03 278 THR A N 1
ATOM 2259 C CA . THR A 1 278 ? 17.326 20.373 -6.687 1.00 58.03 278 THR A CA 1
ATOM 2260 C C . THR A 1 278 ? 16.025 21.059 -7.093 1.00 58.03 278 THR A C 1
ATOM 2262 O O . THR A 1 278 ? 15.485 20.809 -8.165 1.00 58.03 278 THR A O 1
ATOM 2265 N N . GLN A 1 279 ? 15.482 21.876 -6.201 1.00 63.47 279 GLN A N 1
ATOM 2266 C CA . GLN A 1 279 ? 14.222 22.603 -6.334 1.00 63.47 279 GLN A CA 1
ATOM 2267 C C . GLN A 1 279 ? 13.899 23.082 -7.769 1.00 63.47 279 GLN A C 1
ATOM 2269 O O . GLN A 1 279 ? 14.667 23.853 -8.331 1.00 63.47 279 GLN A O 1
ATOM 2274 N N . THR A 1 280 ? 12.760 22.667 -8.342 1.00 49.19 280 THR A N 1
ATOM 2275 C CA . THR A 1 280 ? 11.806 23.471 -9.151 1.00 49.19 280 THR A CA 1
ATOM 2276 C C . THR A 1 280 ? 10.843 22.550 -9.904 1.00 49.19 280 THR A C 1
ATOM 2278 O O . THR A 1 280 ? 11.235 21.894 -10.853 1.00 49.19 280 THR A O 1
ATOM 2281 N N . GLU A 1 281 ? 9.572 22.533 -9.491 1.00 42.78 281 GLU A N 1
ATOM 2282 C CA . GLU A 1 281 ? 8.441 22.372 -10.428 1.00 42.78 281 GLU A CA 1
ATOM 2283 C C . GLU A 1 281 ? 7.108 22.848 -9.817 1.00 42.78 281 GLU A C 1
ATOM 2285 O O . GLU A 1 281 ? 6.258 23.312 -10.559 1.00 42.78 281 GLU A O 1
ATOM 2290 N N . ASN A 1 282 ? 6.954 22.906 -8.479 1.00 42.34 282 ASN A N 1
ATOM 2291 C CA . ASN A 1 282 ? 5.683 23.321 -7.838 1.00 42.34 282 ASN A CA 1
ATOM 2292 C C . ASN A 1 282 ? 5.804 24.348 -6.678 1.00 42.34 282 ASN A C 1
ATOM 2294 O O . ASN A 1 282 ? 4.941 24.400 -5.807 1.00 42.34 282 ASN A O 1
ATOM 2298 N N . GLY A 1 283 ? 6.856 25.176 -6.635 1.00 44.53 283 GLY A N 1
ATOM 2299 C CA . GLY A 1 283 ? 6.875 26.380 -5.779 1.00 44.53 283 GLY A CA 1
ATOM 2300 C C . GLY A 1 283 ? 7.059 26.202 -4.259 1.00 44.53 283 GLY A C 1
ATOM 2301 O O . GLY A 1 283 ? 6.684 27.105 -3.517 1.00 44.53 283 GLY A O 1
ATOM 2302 N N . MET A 1 284 ? 7.652 25.107 -3.766 1.00 46.19 284 MET A N 1
ATOM 2303 C CA . MET A 1 284 ? 8.063 24.999 -2.350 1.00 46.19 284 MET A CA 1
ATOM 2304 C C . MET A 1 284 ? 9.584 24.867 -2.196 1.00 46.19 284 MET A C 1
ATOM 2306 O O . MET A 1 284 ? 10.235 24.151 -2.956 1.00 46.19 284 MET A O 1
ATOM 2310 N N . GLU A 1 285 ? 10.143 25.584 -1.216 1.00 49.31 285 GLU A N 1
ATOM 2311 C CA . GLU A 1 285 ? 11.548 25.527 -0.788 1.00 49.31 285 GLU A CA 1
ATOM 2312 C C . GLU A 1 285 ? 11.863 24.218 -0.074 1.00 49.31 285 GLU A C 1
ATOM 2314 O O . GLU A 1 285 ? 11.453 23.963 1.061 1.00 49.31 285 GLU A O 1
ATOM 2319 N N . ILE A 1 286 ? 12.634 23.381 -0.759 1.00 54.62 286 ILE A N 1
ATOM 2320 C CA . ILE A 1 286 ? 13.303 22.230 -0.173 1.00 54.62 286 ILE A CA 1
ATOM 2321 C C . ILE A 1 286 ? 14.769 22.357 -0.605 1.00 54.62 286 ILE A C 1
ATOM 2323 O O . ILE A 1 286 ? 15.035 22.481 -1.795 1.00 54.62 286 ILE A O 1
ATOM 2327 N N . SER A 1 287 ? 15.653 22.468 0.391 1.00 49.28 287 SER A N 1
ATOM 2328 C CA . SER A 1 287 ? 17.043 22.973 0.383 1.00 49.28 287 SER A CA 1
ATOM 2329 C C . SER A 1 287 ? 17.854 22.992 -0.932 1.00 49.28 287 SER A C 1
ATOM 2331 O O . SER A 1 287 ? 17.795 22.083 -1.755 1.00 49.28 287 SER A O 1
ATOM 2333 N N . GLU A 1 288 ? 18.735 24.000 -1.053 1.00 53.03 288 GLU A N 1
ATOM 2334 C CA . GLU A 1 288 ? 19.678 24.221 -2.175 1.00 53.03 288 GLU A CA 1
ATOM 2335 C C . GLU A 1 288 ? 20.637 23.041 -2.458 1.00 53.03 288 GLU A C 1
ATOM 2337 O O . GLU A 1 288 ? 21.273 22.996 -3.508 1.00 53.03 288 GLU A O 1
ATOM 2342 N N . ASP A 1 289 ? 20.729 22.062 -1.552 1.00 59.50 289 ASP A N 1
ATOM 2343 C CA . ASP A 1 289 ? 21.745 21.004 -1.571 1.00 59.50 289 ASP A CA 1
ATOM 2344 C C . ASP A 1 289 ? 21.437 19.839 -2.544 1.00 59.50 289 ASP A C 1
ATOM 2346 O O . ASP A 1 289 ? 22.266 18.937 -2.683 1.00 59.50 289 ASP A O 1
ATOM 2350 N N . GLY A 1 290 ? 20.265 19.799 -3.196 1.00 66.94 290 GLY A N 1
ATOM 2351 C CA . GLY A 1 290 ? 19.944 18.741 -4.172 1.00 66.94 290 GLY A CA 1
ATOM 2352 C C . GLY A 1 290 ? 19.896 17.342 -3.567 1.00 66.94 290 GLY A C 1
ATOM 2353 O O . GLY A 1 290 ? 20.434 16.387 -4.124 1.00 66.94 290 GLY A O 1
ATOM 2354 N N . ILE A 1 291 ? 19.332 17.223 -2.367 1.00 73.00 291 ILE A N 1
ATOM 2355 C CA . ILE A 1 291 ? 19.444 16.008 -1.552 1.00 73.00 291 ILE A CA 1
ATOM 2356 C C . ILE A 1 291 ? 18.187 15.149 -1.542 1.00 73.00 291 ILE A C 1
ATOM 2358 O O . ILE A 1 291 ? 18.173 14.161 -0.814 1.00 73.00 291 ILE A O 1
ATOM 2362 N N . PHE A 1 292 ? 17.134 15.499 -2.276 1.00 80.56 292 PHE A N 1
ATOM 2363 C CA . PHE A 1 292 ? 15.838 14.817 -2.198 1.00 80.56 292 PHE A CA 1
ATOM 2364 C C . PHE A 1 292 ? 15.644 13.770 -3.307 1.00 80.56 292 PHE A C 1
ATOM 2366 O O . PHE A 1 292 ? 16.402 13.772 -4.285 1.00 80.56 292 PHE A O 1
ATOM 2373 N N . PRO A 1 293 ? 14.682 12.834 -3.133 1.00 82.50 293 PRO A N 1
ATOM 2374 C CA . PRO A 1 293 ? 14.357 11.806 -4.129 1.00 82.50 293 PRO A CA 1
ATOM 2375 C C . PRO A 1 293 ? 14.075 12.368 -5.528 1.00 82.50 293 PRO A C 1
ATOM 2377 O O . PRO A 1 293 ? 13.806 13.561 -5.681 1.00 82.50 293 PRO A O 1
ATOM 2380 N N . GLU A 1 294 ? 14.148 11.520 -6.556 1.00 83.75 294 GLU A N 1
ATOM 2381 C CA . GLU A 1 294 ? 13.872 11.934 -7.941 1.00 83.75 294 GLU A CA 1
ATOM 2382 C C . GLU A 1 294 ? 12.397 12.385 -8.087 1.00 83.75 294 GLU A C 1
ATOM 2384 O O . GLU A 1 294 ? 11.554 11.974 -7.282 1.00 83.75 294 GLU A O 1
ATOM 238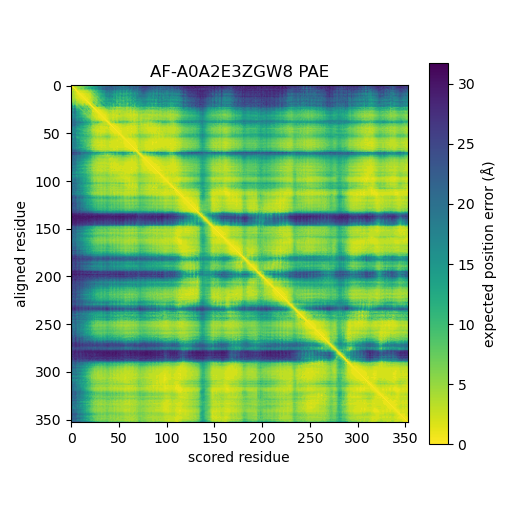9 N N . PRO A 1 295 ? 12.020 13.204 -9.093 1.00 81.75 295 PRO A N 1
ATOM 2390 C CA . PRO A 1 295 ? 10.632 13.663 -9.236 1.00 81.75 295 PRO A CA 1
ATOM 2391 C C . PRO A 1 295 ? 9.628 12.505 -9.324 1.00 81.75 295 PRO A C 1
ATOM 2393 O O . PRO A 1 295 ? 8.561 12.562 -8.715 1.00 81.75 295 PRO A O 1
ATOM 2396 N N . GLY A 1 296 ? 10.007 11.423 -10.016 1.00 84.31 296 GLY A N 1
ATOM 2397 C CA . GLY A 1 296 ? 9.203 10.203 -10.107 1.00 84.31 296 GLY A CA 1
ATOM 2398 C C . GLY A 1 296 ? 8.951 9.561 -8.741 1.00 84.31 296 GLY A C 1
ATOM 2399 O O . GLY A 1 296 ? 7.805 9.238 -8.426 1.00 84.31 296 GLY A O 1
ATOM 2400 N N . ASP A 1 297 ? 9.984 9.463 -7.898 1.00 87.94 297 ASP A N 1
ATOM 2401 C CA . ASP A 1 297 ? 9.870 8.931 -6.536 1.00 87.94 297 ASP A CA 1
ATOM 2402 C C . ASP A 1 297 ? 8.960 9.806 -5.670 1.00 87.94 297 ASP A C 1
ATOM 2404 O O . ASP A 1 297 ? 8.097 9.299 -4.952 1.00 87.94 297 ASP A O 1
ATOM 2408 N N . LEU A 1 298 ? 9.106 11.132 -5.764 1.00 88.31 298 LEU A N 1
ATOM 2409 C CA . LEU A 1 298 ? 8.260 12.084 -5.041 1.00 88.31 298 LEU A CA 1
ATOM 2410 C C . LEU A 1 298 ? 6.790 11.950 -5.435 1.00 88.31 298 LEU A C 1
ATOM 2412 O O . LEU A 1 298 ? 5.911 12.016 -4.575 1.00 88.31 298 LEU A O 1
ATOM 2416 N N . ASP A 1 299 ? 6.505 11.741 -6.714 1.00 87.88 299 ASP A N 1
ATOM 2417 C CA . ASP A 1 299 ? 5.140 11.537 -7.180 1.00 87.88 299 ASP A CA 1
ATOM 2418 C C . ASP A 1 299 ? 4.569 10.191 -6.729 1.00 87.88 299 ASP A C 1
ATOM 2420 O O . ASP A 1 299 ? 3.394 10.128 -6.355 1.00 87.88 299 ASP A O 1
ATOM 2424 N N . ILE A 1 300 ? 5.388 9.135 -6.650 1.00 90.75 300 ILE A N 1
ATOM 2425 C CA . ILE A 1 300 ? 4.990 7.866 -6.022 1.00 90.75 300 ILE A CA 1
ATOM 2426 C C . ILE A 1 300 ? 4.660 8.090 -4.537 1.00 90.75 300 ILE A C 1
ATOM 2428 O O . ILE A 1 300 ? 3.616 7.625 -4.076 1.00 90.75 300 ILE A O 1
ATOM 2432 N N . MET A 1 301 ? 5.481 8.848 -3.796 1.00 91.75 301 MET A N 1
ATOM 2433 C CA . MET A 1 301 ? 5.218 9.183 -2.386 1.00 91.75 301 MET A CA 1
ATOM 2434 C C . MET A 1 301 ? 3.900 9.944 -2.212 1.00 91.75 301 MET A C 1
ATOM 2436 O O . MET A 1 301 ? 3.084 9.562 -1.374 1.00 91.75 301 MET A O 1
ATOM 2440 N N . LYS A 1 302 ? 3.663 10.994 -3.011 1.00 91.25 302 LYS A N 1
ATOM 2441 C CA . LYS A 1 302 ? 2.415 11.779 -2.966 1.00 91.25 302 LYS A CA 1
ATOM 2442 C C . LYS A 1 302 ? 1.206 10.911 -3.294 1.00 91.25 302 LYS A C 1
ATOM 2444 O O . LYS A 1 302 ? 0.197 10.971 -2.596 1.00 91.25 302 LYS A O 1
ATOM 2449 N N . THR A 1 303 ? 1.322 10.076 -4.326 1.00 91.38 303 THR A N 1
ATOM 2450 C CA . THR A 1 303 ? 0.246 9.177 -4.752 1.00 91.38 303 THR A CA 1
ATOM 2451 C C . THR A 1 303 ? -0.083 8.165 -3.657 1.00 91.38 303 THR A C 1
ATOM 2453 O O . THR A 1 303 ? -1.247 7.996 -3.305 1.00 91.38 303 THR A O 1
ATOM 2456 N N . ALA A 1 304 ? 0.927 7.539 -3.050 1.00 93.31 304 ALA A N 1
ATOM 2457 C CA . ALA A 1 304 ? 0.722 6.599 -1.953 1.00 93.31 304 ALA A CA 1
ATOM 2458 C C . ALA A 1 304 ? 0.143 7.280 -0.699 1.00 93.31 304 ALA A C 1
ATOM 2460 O O . ALA A 1 304 ? -0.770 6.732 -0.085 1.00 93.31 304 ALA A O 1
ATOM 2461 N N . SER A 1 305 ? 0.612 8.485 -0.351 1.00 93.81 305 SER A N 1
ATOM 2462 C CA . SER A 1 305 ? 0.075 9.285 0.765 1.00 93.81 305 SER A CA 1
ATOM 2463 C C . SER A 1 305 ? -1.398 9.632 0.558 1.00 93.81 305 SER A C 1
ATOM 2465 O O . SER A 1 305 ? -2.210 9.528 1.482 1.00 93.81 305 SER A O 1
ATOM 2467 N N . LYS A 1 306 ? -1.763 9.989 -0.679 1.00 92.19 306 LYS A N 1
ATOM 2468 C CA . LYS A 1 306 ? -3.151 10.251 -1.059 1.00 92.19 306 LYS A CA 1
ATOM 2469 C C . LYS A 1 306 ? -4.011 9.004 -0.859 1.00 92.19 306 LYS A C 1
ATOM 2471 O O . LYS A 1 306 ? -4.979 9.056 -0.108 1.00 92.19 306 LYS A O 1
ATOM 2476 N N . LEU A 1 307 ? -3.602 7.878 -1.444 1.00 92.69 307 LEU A N 1
ATOM 2477 C CA . LEU A 1 307 ? -4.310 6.599 -1.318 1.00 92.69 307 LEU A CA 1
ATOM 2478 C C . LEU A 1 307 ? -4.445 6.150 0.147 1.00 92.69 307 LEU A C 1
ATOM 2480 O O . LEU A 1 307 ? -5.464 5.581 0.526 1.00 92.69 307 LEU A O 1
ATOM 2484 N N . ALA A 1 308 ? -3.436 6.415 0.982 1.00 93.88 308 ALA A N 1
ATOM 2485 C CA . ALA A 1 308 ? -3.470 6.095 2.406 1.00 93.88 308 ALA A CA 1
ATOM 2486 C C . ALA A 1 308 ? -4.437 6.998 3.192 1.00 93.88 308 ALA A C 1
ATOM 2488 O O . ALA A 1 308 ? -5.031 6.564 4.181 1.00 93.88 308 ALA A O 1
ATOM 2489 N N . SER A 1 309 ? -4.607 8.250 2.768 1.00 92.44 309 SER A N 1
ATOM 2490 C CA . SER A 1 309 ? -5.544 9.196 3.383 1.00 92.44 309 SER A CA 1
ATOM 2491 C C . SER A 1 309 ? -6.985 9.035 2.889 1.00 92.44 309 SER A C 1
ATOM 2493 O O . SER A 1 309 ? -7.901 9.517 3.553 1.00 92.44 309 SER A O 1
ATOM 2495 N N . ASP A 1 310 ? -7.196 8.334 1.777 1.00 91.31 310 ASP A N 1
ATOM 2496 C CA . ASP A 1 310 ? -8.520 8.061 1.227 1.00 91.31 310 ASP A CA 1
ATOM 2497 C C . ASP A 1 310 ? -9.233 6.903 1.929 1.00 91.31 310 ASP A C 1
ATOM 2499 O O . ASP A 1 310 ? -8.628 6.030 2.555 1.00 91.31 310 ASP A O 1
ATOM 2503 N N . CYS A 1 311 ? -10.558 6.887 1.797 1.00 91.06 311 CYS A N 1
ATOM 2504 C CA . CYS A 1 311 ? -11.416 5.810 2.276 1.00 91.06 311 CYS A CA 1
ATOM 2505 C C . CYS A 1 311 ? -11.674 4.807 1.141 1.00 91.06 311 CYS A C 1
ATOM 2507 O O . CYS A 1 311 ? -12.757 4.767 0.570 1.00 91.06 311 CYS A O 1
ATOM 2509 N N . LEU A 1 312 ? -10.656 4.021 0.777 1.00 90.56 312 LEU A N 1
ATOM 2510 C CA . LEU A 1 312 ? -10.735 3.073 -0.344 1.00 90.56 312 LEU A CA 1
ATOM 2511 C C . LEU A 1 312 ? -11.564 1.828 0.008 1.00 90.56 312 LEU A C 1
ATOM 2513 O O . LEU A 1 312 ? -11.484 1.338 1.127 1.00 90.56 312 LEU A O 1
ATOM 2517 N N . GLU A 1 313 ? -12.298 1.247 -0.935 1.00 89.44 313 GLU A N 1
ATOM 2518 C CA . GLU A 1 313 ? -13.099 0.041 -0.674 1.00 89.44 313 GLU A CA 1
ATOM 2519 C C . GLU A 1 313 ? -12.218 -1.201 -0.439 1.00 89.44 313 GLU A C 1
ATOM 2521 O O . GLU A 1 313 ? -11.386 -1.570 -1.269 1.00 89.44 313 GLU A O 1
ATOM 2526 N N . ARG A 1 314 ? -12.423 -1.876 0.691 1.00 89.38 314 ARG A N 1
ATOM 2527 C CA . ARG A 1 314 ? -11.811 -3.101 1.229 1.00 89.38 314 ARG A CA 1
ATOM 2528 C C . ARG A 1 314 ? -10.284 -3.093 1.354 1.00 89.38 314 ARG A C 1
ATOM 2530 O O . ARG A 1 314 ? -9.661 -4.156 1.384 1.00 89.38 314 ARG A O 1
ATOM 2537 N N . VAL A 1 315 ? -9.641 -1.923 1.305 1.00 93.12 315 VAL A N 1
ATOM 2538 C CA . VAL A 1 315 ? -8.170 -1.800 1.367 1.00 93.12 315 VAL A CA 1
ATOM 2539 C C . VAL A 1 315 ? -7.726 -1.658 2.820 1.00 93.12 315 VAL A C 1
ATOM 2541 O O . VAL A 1 315 ? -8.201 -0.769 3.527 1.00 93.12 315 VAL A O 1
ATOM 2544 N N . GLY A 1 316 ? -6.804 -2.514 3.264 1.00 92.06 316 GLY A N 1
ATOM 2545 C CA . GLY A 1 316 ? -6.313 -2.524 4.650 1.00 92.06 316 GLY A CA 1
ATOM 2546 C C . GLY A 1 316 ? -5.107 -1.626 4.909 1.00 92.06 316 GLY A C 1
ATOM 2547 O O . GLY A 1 316 ? -4.944 -1.105 6.010 1.00 92.06 316 GLY A O 1
ATOM 2548 N N . ALA A 1 317 ? -4.261 -1.449 3.898 1.00 95.19 317 ALA A N 1
ATOM 2549 C CA . ALA A 1 317 ? -3.046 -0.645 3.958 1.00 95.19 317 ALA A CA 1
ATOM 2550 C C . ALA A 1 317 ? -2.610 -0.242 2.544 1.00 95.19 317 ALA A C 1
ATOM 2552 O O . ALA A 1 317 ? -2.961 -0.920 1.579 1.00 95.19 317 ALA A O 1
ATOM 2553 N N . VAL A 1 318 ? -1.805 0.814 2.429 1.00 96.50 318 VAL A N 1
ATOM 2554 C CA . VAL A 1 318 ? -1.093 1.170 1.192 1.00 96.50 318 VAL A CA 1
ATOM 2555 C C . VAL A 1 318 ? 0.388 0.889 1.393 1.00 96.50 318 VAL A C 1
ATOM 2557 O O . VAL A 1 318 ? 0.968 1.345 2.376 1.00 96.50 318 VAL A O 1
ATOM 2560 N N . VAL A 1 319 ? 1.005 0.139 0.481 1.00 96.25 319 VAL A N 1
ATOM 2561 C CA . VAL A 1 319 ? 2.406 -0.287 0.590 1.00 96.25 319 VAL A CA 1
ATOM 2562 C C . VAL A 1 319 ? 3.127 -0.030 -0.724 1.00 96.25 319 VAL A C 1
ATOM 2564 O O . VAL A 1 319 ? 2.715 -0.528 -1.764 1.00 96.25 319 VAL A O 1
ATOM 2567 N N . ILE A 1 320 ? 4.233 0.705 -0.691 1.00 95.81 320 ILE A N 1
ATOM 2568 C CA . ILE A 1 320 ? 5.102 0.893 -1.851 1.00 95.81 320 ILE A CA 1
ATOM 2569 C C . ILE A 1 320 ? 6.030 -0.316 -1.961 1.00 95.81 320 ILE A C 1
ATOM 2571 O O . ILE A 1 320 ? 6.830 -0.595 -1.062 1.00 95.81 320 ILE A O 1
ATOM 2575 N N . ALA A 1 321 ? 5.942 -1.035 -3.075 1.00 93.44 321 ALA A N 1
ATOM 2576 C CA . ALA A 1 321 ? 6.879 -2.094 -3.399 1.00 93.44 321 ALA A CA 1
ATOM 2577 C C . ALA A 1 321 ? 8.064 -1.487 -4.157 1.00 93.44 321 ALA A C 1
ATOM 2579 O O . ALA A 1 321 ? 7.968 -1.181 -5.341 1.00 93.44 321 ALA A O 1
ATOM 2580 N N . THR A 1 322 ? 9.184 -1.294 -3.461 1.00 90.81 322 THR A N 1
ATOM 2581 C CA . THR A 1 322 ? 10.393 -0.666 -4.012 1.00 90.81 322 THR A CA 1
ATOM 2582 C C . THR A 1 322 ? 11.639 -1.161 -3.292 1.00 90.81 322 THR A C 1
ATOM 2584 O O . THR A 1 322 ? 11.598 -1.544 -2.121 1.00 90.81 322 THR A O 1
ATOM 2587 N N . ARG A 1 323 ? 12.774 -1.146 -3.994 1.00 85.56 323 ARG A N 1
ATOM 2588 C CA . ARG A 1 323 ? 14.096 -1.393 -3.400 1.00 85.56 323 ARG A CA 1
ATOM 2589 C C . ARG A 1 323 ? 14.926 -0.125 -3.256 1.00 85.56 323 ARG A C 1
ATOM 2591 O O . ARG A 1 323 ? 16.071 -0.226 -2.812 1.00 85.56 323 ARG A O 1
ATOM 2598 N N . ASP A 1 324 ? 14.394 1.039 -3.627 1.00 86.31 324 ASP A N 1
ATOM 2599 C CA . ASP A 1 324 ? 15.159 2.270 -3.510 1.00 86.31 324 ASP A CA 1
ATOM 2600 C C . ASP A 1 324 ? 15.383 2.622 -2.030 1.00 86.31 324 ASP A C 1
ATOM 2602 O O . ASP A 1 324 ? 14.496 2.563 -1.172 1.00 86.31 324 ASP A O 1
ATOM 2606 N N . SER A 1 325 ? 16.630 2.967 -1.728 1.00 85.62 325 SER A N 1
ATOM 2607 C CA . SER A 1 325 ? 17.067 3.550 -0.463 1.00 85.62 325 SER A CA 1
ATOM 2608 C C . SER A 1 325 ? 16.264 4.778 -0.029 1.00 85.62 325 SER A C 1
ATOM 2610 O O . SER A 1 325 ? 16.127 4.975 1.176 1.00 85.62 325 SER A O 1
ATOM 2612 N N . ASP A 1 326 ? 15.725 5.562 -0.969 1.00 86.00 326 ASP A N 1
ATOM 2613 C CA . ASP A 1 326 ? 14.916 6.748 -0.663 1.00 86.00 326 ASP A CA 1
ATOM 2614 C C . ASP A 1 326 ? 13.642 6.399 0.120 1.00 86.00 326 ASP A C 1
ATOM 2616 O O . ASP A 1 326 ? 13.250 7.144 1.014 1.00 86.00 326 ASP A O 1
ATOM 2620 N N . PHE A 1 327 ? 13.060 5.221 -0.119 1.00 91.00 327 PHE A N 1
ATOM 2621 C CA . PHE A 1 327 ? 11.907 4.726 0.637 1.00 91.00 327 PHE A CA 1
ATOM 2622 C C . PHE A 1 327 ? 12.318 3.765 1.755 1.00 91.00 327 PHE A C 1
ATOM 2624 O O . PHE A 1 327 ? 11.831 3.851 2.880 1.00 91.00 327 PHE A O 1
ATOM 2631 N N . THR A 1 328 ? 13.224 2.827 1.467 1.00 90.50 328 THR A N 1
ATOM 2632 C CA . THR A 1 328 ? 13.498 1.692 2.370 1.00 90.50 328 THR A CA 1
ATOM 2633 C C . THR A 1 328 ? 14.205 2.090 3.665 1.00 90.50 328 THR A C 1
ATOM 2635 O O . THR A 1 328 ? 13.955 1.472 4.699 1.00 90.50 328 THR A O 1
ATOM 2638 N N . LEU A 1 329 ? 15.047 3.131 3.658 1.00 88.62 329 LEU A N 1
ATOM 2639 C CA . LEU A 1 329 ? 15.702 3.631 4.879 1.00 88.62 329 LEU A CA 1
ATOM 2640 C C . LEU A 1 329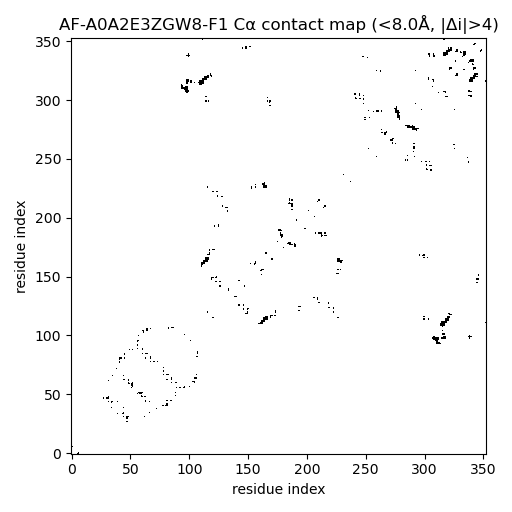 ? 14.747 4.402 5.796 1.00 88.62 329 LEU A C 1
ATOM 2642 O O . LEU A 1 329 ? 15.003 4.519 6.992 1.00 88.62 329 LEU A O 1
ATOM 2646 N N . LEU A 1 330 ? 13.647 4.901 5.237 1.00 90.44 330 LEU A N 1
ATOM 2647 C CA . LEU A 1 330 ? 12.640 5.701 5.924 1.00 90.44 330 LEU A CA 1
ATOM 2648 C C . LEU A 1 330 ? 11.300 4.966 6.047 1.00 90.44 330 LEU A C 1
ATOM 2650 O O . LEU A 1 330 ? 10.304 5.579 6.415 1.00 90.44 330 LEU A O 1
ATOM 2654 N N . ALA A 1 331 ? 11.272 3.651 5.801 1.00 92.31 331 ALA A N 1
ATOM 2655 C CA . ALA A 1 331 ? 10.052 2.845 5.757 1.00 92.31 331 ALA A CA 1
ATOM 2656 C C . ALA A 1 331 ? 9.163 3.032 6.995 1.00 92.31 331 ALA A C 1
ATOM 2658 O O . ALA A 1 331 ? 7.956 3.222 6.878 1.00 92.31 331 ALA A O 1
ATOM 2659 N N . ARG A 1 332 ? 9.768 3.038 8.191 1.00 91.38 332 ARG A N 1
ATOM 2660 C CA . ARG A 1 332 ? 9.028 3.231 9.442 1.00 91.38 332 ARG A CA 1
ATOM 2661 C C . ARG A 1 332 ? 8.487 4.652 9.592 1.00 91.38 332 ARG A C 1
ATOM 2663 O O . ARG A 1 332 ? 7.358 4.831 10.033 1.00 91.38 332 ARG A O 1
ATOM 2670 N N . ALA A 1 333 ? 9.279 5.648 9.205 1.00 92.75 333 ALA A N 1
ATOM 2671 C CA . ALA A 1 333 ? 8.869 7.042 9.268 1.00 92.75 333 ALA A CA 1
ATOM 2672 C C . ALA A 1 333 ? 7.733 7.333 8.274 1.00 92.75 333 ALA A C 1
ATOM 2674 O O . ALA A 1 333 ? 6.800 8.051 8.621 1.00 92.75 333 ALA A O 1
ATOM 2675 N N . LEU A 1 334 ? 7.772 6.745 7.073 1.00 93.31 334 LEU A N 1
ATOM 2676 C CA . LEU A 1 334 ? 6.698 6.834 6.076 1.00 93.31 334 LEU A CA 1
ATOM 2677 C C . LEU A 1 334 ? 5.385 6.256 6.595 1.00 93.31 334 LEU A C 1
ATOM 2679 O O . LEU A 1 334 ? 4.328 6.862 6.424 1.00 93.31 334 LEU A O 1
ATOM 2683 N N . GLU A 1 335 ? 5.461 5.122 7.284 1.00 93.50 335 GLU A N 1
ATOM 2684 C CA . GLU A 1 335 ? 4.293 4.499 7.894 1.00 93.50 335 GLU A CA 1
ATOM 2685 C C . GLU A 1 335 ? 3.685 5.398 8.976 1.00 93.50 335 GLU A C 1
ATOM 2687 O O . GLU A 1 335 ? 2.476 5.608 8.998 1.00 93.50 335 GLU A O 1
ATOM 2692 N N . GLU A 1 336 ? 4.511 5.949 9.865 1.00 91.44 336 GLU A N 1
ATOM 2693 C CA . GLU A 1 336 ? 4.038 6.734 11.010 1.00 91.44 336 GLU A CA 1
ATOM 2694 C C . GLU A 1 336 ? 3.519 8.124 10.621 1.00 91.44 336 GLU A C 1
ATOM 2696 O O . GLU A 1 336 ? 2.593 8.629 11.252 1.00 91.44 336 GLU A O 1
ATOM 2701 N N . THR A 1 337 ? 4.103 8.742 9.594 1.00 91.44 337 THR A N 1
ATOM 2702 C CA . THR A 1 337 ? 3.767 10.117 9.186 1.00 91.44 337 THR A CA 1
ATOM 2703 C C . THR A 1 337 ? 2.729 10.172 8.071 1.00 91.44 337 THR A C 1
ATOM 2705 O O . THR A 1 337 ? 1.785 10.954 8.163 1.00 91.44 337 THR A O 1
ATOM 2708 N N . LEU A 1 338 ? 2.875 9.338 7.038 1.00 92.06 338 LEU A N 1
ATOM 2709 C CA . LEU A 1 338 ? 2.017 9.346 5.849 1.00 92.06 338 LEU A CA 1
ATOM 2710 C C . LEU A 1 338 ? 1.038 8.163 5.817 1.00 92.06 338 LEU A C 1
ATOM 2712 O O . LEU A 1 338 ? 0.149 8.127 4.972 1.00 92.06 338 LEU A O 1
ATOM 2716 N N . GLY A 1 339 ? 1.172 7.188 6.723 1.00 92.56 339 GLY A N 1
ATOM 2717 C CA . GLY A 1 339 ? 0.350 5.976 6.696 1.00 92.56 339 GLY A CA 1
ATOM 2718 C C . GLY A 1 339 ? 0.739 4.993 5.593 1.00 92.56 339 GLY A C 1
ATOM 2719 O O . GLY A 1 339 ? -0.061 4.127 5.239 1.00 92.56 339 GLY A O 1
ATOM 2720 N N . VAL A 1 340 ? 1.942 5.141 5.028 1.00 95.88 340 VAL A N 1
ATOM 2721 C CA . VAL A 1 340 ? 2.401 4.393 3.854 1.00 95.88 340 VAL A CA 1
ATOM 2722 C C . VAL A 1 340 ? 3.455 3.367 4.247 1.00 95.88 340 VAL A C 1
ATOM 2724 O O . VAL A 1 340 ? 4.499 3.696 4.803 1.00 95.88 340 VAL A O 1
ATOM 2727 N N . GLY A 1 341 ? 3.197 2.107 3.917 1.00 95.19 341 GLY A N 1
ATOM 2728 C CA . GLY A 1 341 ? 4.151 1.020 4.062 1.00 95.19 341 GLY A CA 1
ATOM 2729 C C . GLY A 1 341 ? 5.209 0.978 2.971 1.00 95.19 341 GLY A C 1
ATOM 2730 O O . GLY A 1 341 ? 5.009 1.487 1.873 1.00 95.19 341 GLY A O 1
ATOM 2731 N N . VAL A 1 342 ? 6.313 0.284 3.241 1.00 95.81 342 VAL A N 1
ATOM 2732 C CA . VAL A 1 342 ? 7.330 -0.044 2.234 1.00 95.81 342 VAL A CA 1
ATOM 2733 C C . VAL A 1 342 ? 7.665 -1.530 2.333 1.00 95.81 342 VAL A C 1
ATOM 2735 O O . VAL A 1 342 ? 7.832 -2.054 3.435 1.00 95.81 342 VAL A O 1
ATOM 2738 N N . ALA A 1 343 ? 7.765 -2.205 1.188 1.00 94.00 343 ALA A N 1
ATOM 2739 C CA . ALA A 1 343 ? 8.181 -3.601 1.101 1.00 94.00 343 ALA A CA 1
ATOM 2740 C C . ALA A 1 343 ? 9.211 -3.796 -0.019 1.00 94.00 343 ALA A C 1
ATOM 2742 O O . ALA A 1 343 ? 8.894 -3.674 -1.203 1.00 94.00 343 ALA A O 1
ATOM 2743 N N . LYS A 1 344 ? 10.447 -4.159 0.342 1.00 90.19 344 LYS A N 1
ATOM 2744 C CA . LYS A 1 344 ? 11.529 -4.391 -0.636 1.00 90.19 344 LYS A CA 1
ATOM 2745 C C . LYS A 1 344 ? 11.618 -5.821 -1.156 1.00 90.19 344 LYS A C 1
ATOM 2747 O O . LYS A 1 344 ? 12.330 -6.102 -2.123 1.00 90.19 344 LYS A O 1
ATOM 2752 N N . ASN A 1 345 ? 10.968 -6.750 -0.460 1.00 87.56 345 ASN A N 1
ATOM 2753 C CA . ASN A 1 345 ? 10.964 -8.170 -0.774 1.00 87.56 345 ASN A CA 1
ATOM 2754 C C . ASN A 1 345 ? 9.723 -8.861 -0.188 1.00 87.56 345 ASN A C 1
ATOM 2756 O O . ASN A 1 345 ? 8.922 -8.263 0.528 1.00 87.56 345 ASN A O 1
ATOM 2760 N N . ALA A 1 346 ? 9.597 -10.158 -0.464 1.00 85.81 346 ALA A N 1
ATOM 2761 C CA . ALA A 1 346 ? 8.471 -10.967 -0.013 1.00 85.81 346 ALA A CA 1
ATOM 2762 C C . ALA A 1 346 ? 8.363 -11.119 1.513 1.00 85.81 346 ALA A C 1
ATOM 2764 O O . ALA A 1 346 ? 7.260 -11.300 2.018 1.00 85.81 346 ALA A O 1
ATOM 2765 N N . ILE A 1 347 ? 9.483 -11.055 2.241 1.00 87.31 347 ILE A N 1
ATOM 2766 C CA . ILE A 1 347 ? 9.491 -11.168 3.707 1.00 87.31 347 ILE A CA 1
ATOM 2767 C C . ILE A 1 347 ? 8.860 -9.919 4.318 1.00 87.31 347 ILE A C 1
ATOM 2769 O O . ILE A 1 347 ? 8.034 -10.026 5.217 1.00 87.31 347 ILE A O 1
ATOM 2773 N N . GLU A 1 348 ? 9.224 -8.741 3.815 1.00 90.62 348 GLU A N 1
ATOM 2774 C CA . GLU A 1 348 ? 8.620 -7.484 4.256 1.00 90.62 348 GLU A CA 1
ATOM 2775 C C . GLU A 1 348 ? 7.160 -7.391 3.820 1.00 90.62 348 GLU A C 1
ATOM 2777 O O . GLU A 1 348 ? 6.325 -7.015 4.633 1.00 90.62 348 GLU A O 1
ATOM 2782 N N . LEU A 1 349 ? 6.826 -7.819 2.596 1.00 89.75 349 LEU A N 1
ATOM 2783 C CA . LEU A 1 349 ? 5.438 -7.881 2.127 1.00 89.75 349 LEU A CA 1
ATOM 2784 C C . LEU A 1 349 ? 4.558 -8.752 3.036 1.00 89.75 349 LEU A C 1
ATOM 2786 O O . LEU A 1 349 ? 3.423 -8.387 3.311 1.00 89.75 349 LEU A O 1
ATOM 2790 N N . ALA A 1 350 ? 5.082 -9.873 3.539 1.00 88.62 350 ALA A N 1
ATOM 2791 C CA . ALA A 1 350 ? 4.341 -10.773 4.421 1.00 88.62 350 ALA A CA 1
ATOM 2792 C C . ALA A 1 350 ? 3.933 -10.138 5.763 1.00 88.62 350 ALA A C 1
ATOM 2794 O O . ALA A 1 350 ? 3.085 -10.693 6.445 1.00 88.62 350 ALA A O 1
ATOM 2795 N N . GLN A 1 351 ? 4.510 -8.995 6.150 1.00 89.69 351 GLN A N 1
ATOM 2796 C CA . GLN A 1 351 ? 4.096 -8.246 7.345 1.00 89.69 351 GLN A CA 1
ATOM 2797 C C . GLN A 1 351 ? 2.826 -7.407 7.121 1.00 89.69 351 GLN A C 1
ATOM 2799 O O . GLN A 1 351 ? 2.311 -6.809 8.069 1.00 89.69 351 GLN A O 1
ATOM 2804 N N . TRP A 1 352 ? 2.373 -7.320 5.868 1.00 88.81 352 TRP A N 1
ATOM 2805 C CA . TRP A 1 352 ? 1.203 -6.563 5.421 1.00 88.81 352 TRP A CA 1
ATOM 2806 C C . TRP A 1 352 ? 0.043 -7.460 4.976 1.00 88.81 352 TRP A C 1
ATOM 2808 O O . TRP A 1 352 ? -1.003 -6.939 4.597 1.00 88.81 352 TRP A O 1
ATOM 2818 N N . LEU A 1 353 ? 0.257 -8.778 5.001 1.00 85.50 353 LEU A N 1
ATOM 2819 C CA . LEU A 1 353 ? -0.751 -9.822 4.829 1.00 85.50 353 LEU A CA 1
ATOM 2820 C C . LEU A 1 353 ? -1.197 -10.294 6.213 1.00 85.50 353 LEU A C 1
ATOM 2822 O O . LEU A 1 353 ? -2.394 -10.607 6.358 1.00 85.50 353 LEU A O 1
#

Foldseek 3Di:
DPCPPCVVVVVVVVVVVVVVVVVVVVVLVVVLVVCLVVVHQLVVNLVSLVVCCVVPVLVSLLSLQVSLVSVPPDDPVSSVVSLVSSLVSCVVCLQPDFLLSQLSRPSNLFAAEEEEALVLLLLLLLVVLVVLQCVVPVDPPPDDQLSCQSVVVLVCVVVVNHAFDYDPLSLVVNLVQQAPPVPRFGDLVSSVVSCVVVCVPDDPVSSPVRDDSVNSVVSSVVSCVSRPRDDDDPDPCLVVLLVVLLVLLLVLCQVCVVVLQVLLVVCVVVVNNVQADDDDDNDDDDDNPSRADGPSVSSSLSNQLSSSRGSDPSHNAAEYADPDPNCPVCQVVSCVRSSYHYDPGPVSVVSSD